Protein AF-A0A0F9B7Z7-F1 (afdb_monomer_lite)

Radius of gyration: 24.15 Å; chains: 1; bounding box: 71×32×69 Å

InterPro domains:
  IPR011050 Pectin lyase fold/virulence factor [SSF51126] (152-321)
  IPR012334 Pectin lyase fold [G3DSA:2.160.20.10] (154-324)

Second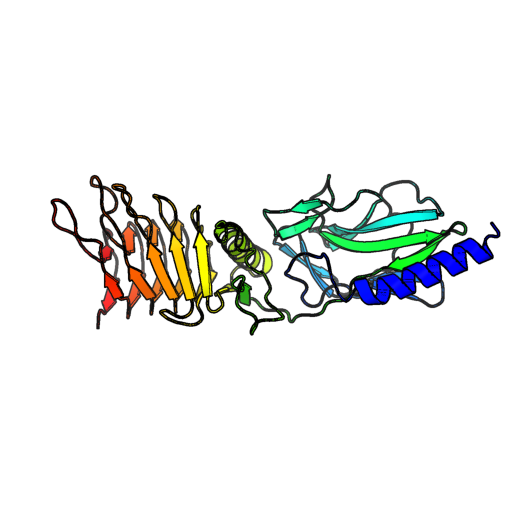ary structure (DSSP, 8-state):
--HHHHHHHHHHHHHHHHHHTTS--S-S---S---EEE-TTS-EEEPSEEEEETTEEEEESS-EE--GGGBSS---SSEEEEEEE-TTS-EEEESSPPEEETTTTEEE-SSS-PEEEEEEEE-TTS-EEEE---------SEEEEE-TT-TT-SS-SEE--SSS-THHHHHHHHHHHHHHHSSEEEEE-SEEEEESS-EE--TTEEEEESSTTTEEEEE-SSS-SEEEES-EEEEEEEEEEE-----SS-B-SEEEES-EEEEEEEEEEEEEB--SSS--SSEEEES-EEEEEES-EEEEPPPSS----SEEE-SSS-EEEE--

Sequence (324 aa):
MSDYDAISKARSDAMGLRNEADITNLPPGYIEGFKATLDTDLHVTLTAGSTSVEGRQVTTNESHQIVDADFLGTRLGAYFYYIYLSSTGEFKVDRAVPEYSNQYLYYAHPAFNWRAMGKLWVDSADNDIKYVTNDVVGVSNIVTVAAFDDDEIVDADYKSVGDNKDDVFFNAALRFVATAYLGGEVHASRGLFNTTAVIDWVDDTSFRGAGKNATIFDKNADDVTFDANSVNNIRLSDLSIQRTASGDHSALMVRLFAVTNGVIEDIIVTGSAAFGGFGDAGIQAATCTNITINRCEVTAHPAVGGERANIKVTSAGPYFITNN

Foldseek 3Di:
DDVVVVVVVVVVVVVVVVVCLVVDPWWFFAAWFWDWDQDPQQWTKTAWTWGDQPLAIAGDPGIDTDDCVQEPDDDAAQAKWWWWAASHGHIHIYNAFFDADLQQGGGARPVHSTGTQAMWHQHNVRGIDGDGRDDHHHDFLEAEEEEQPPPVCPRHSHYDPPPLDLLSVLLNNQSNSCNHVVAGEYEYEFDEHRHADENEHAARYEYEYPAENRAEYEYAYQEEHYEYALYEQYEYEGYEYEYPDPDPHAYAHEYAYNYENYEYARYEYYAGADDDDPHQENYEHENYENYEYYHYHFYYDDDDDDDGDNYYYHDPYDYHYDYD

Organism: NCBI:txid412755

Structure (mmCIF, N/CA/C/O backbone):
data_AF-A0A0F9B7Z7-F1
#
_entry.id   AF-A0A0F9B7Z7-F1
#
loop_
_atom_site.group_PDB
_atom_site.id
_atom_site.type_symbol
_atom_site.label_atom_id
_atom_site.label_alt_id
_atom_site.label_comp_id
_atom_site.label_asym_id
_atom_site.label_entity_id
_atom_site.label_seq_id
_atom_site.pdbx_PDB_ins_code
_atom_site.Cartn_x
_atom_site.Cartn_y
_atom_site.Cartn_z
_atom_site.occupancy
_atom_site.B_iso_or_equiv
_atom_site.auth_seq_id
_atom_site.auth_comp_id
_atom_site.auth_asym_id
_atom_site.auth_atom_id
_atom_site.pdbx_PDB_model_num
ATOM 1 N N . MET A 1 1 ? -42.352 3.613 26.494 1.00 48.88 1 MET A N 1
ATOM 2 C CA . MET A 1 1 ? -41.550 2.509 25.936 1.00 48.88 1 MET A CA 1
ATOM 3 C C . MET A 1 1 ? -40.730 2.005 27.102 1.00 48.88 1 MET A C 1
ATOM 5 O O . MET A 1 1 ? -40.076 2.835 27.719 1.00 48.88 1 MET A O 1
ATOM 9 N N . SER A 1 2 ? -40.930 0.763 27.537 1.00 43.88 2 SER A N 1
ATOM 10 C CA . SER A 1 2 ? -40.241 0.257 28.730 1.00 43.88 2 SER A CA 1
ATOM 11 C C . SER A 1 2 ? -38.750 0.076 28.416 1.00 43.88 2 SER A C 1
ATOM 13 O O . SER A 1 2 ? -38.418 -0.167 27.256 1.00 43.88 2 SER A O 1
ATOM 15 N N . ASP A 1 3 ? -37.846 0.173 29.398 1.00 35.19 3 ASP A N 1
ATOM 16 C CA . ASP A 1 3 ? -36.409 -0.091 29.164 1.00 35.19 3 ASP A CA 1
ATOM 17 C C . ASP A 1 3 ? -36.186 -1.477 28.538 1.00 35.19 3 ASP A C 1
ATOM 19 O O . ASP A 1 3 ? -35.287 -1.673 27.727 1.00 35.19 3 ASP A O 1
ATOM 23 N N . TYR A 1 4 ? -37.089 -2.419 28.816 1.00 36.22 4 TYR A N 1
ATOM 24 C CA . TYR A 1 4 ? -37.111 -3.746 28.213 1.00 36.22 4 TYR A CA 1
ATOM 25 C C . TYR A 1 4 ? -37.375 -3.723 26.696 1.00 36.22 4 TYR A C 1
ATOM 27 O O . TYR A 1 4 ? -36.752 -4.479 25.953 1.00 36.22 4 TYR A O 1
ATOM 35 N N . ASP A 1 5 ? -38.244 -2.830 26.215 1.00 38.81 5 ASP A N 1
ATOM 36 C CA . ASP A 1 5 ? -38.524 -2.652 24.783 1.00 38.81 5 ASP A CA 1
ATOM 37 C C . ASP A 1 5 ? -37.342 -1.993 24.060 1.00 38.81 5 ASP A C 1
ATOM 39 O O . ASP A 1 5 ? -37.050 -2.338 22.917 1.00 38.81 5 ASP A O 1
ATOM 43 N N . ALA A 1 6 ? -36.632 -1.077 24.730 1.00 43.12 6 ALA A N 1
ATOM 44 C CA . ALA A 1 6 ? -35.421 -0.455 24.197 1.00 43.12 6 ALA A CA 1
ATOM 45 C C . ALA A 1 6 ? -34.249 -1.449 24.136 1.00 43.12 6 ALA A C 1
ATOM 47 O O . ALA A 1 6 ? -33.574 -1.525 23.113 1.00 43.12 6 ALA A O 1
ATOM 48 N N . ILE A 1 7 ? -34.057 -2.264 25.180 1.00 42.25 7 ILE A N 1
ATOM 49 C CA . ILE A 1 7 ? -33.035 -3.322 25.237 1.00 42.25 7 ILE A CA 1
ATOM 50 C C . ILE A 1 7 ? -33.334 -4.426 24.218 1.00 42.25 7 ILE A C 1
ATOM 52 O O . ILE A 1 7 ? -32.437 -4.873 23.508 1.00 42.25 7 ILE A O 1
ATOM 56 N N . SER A 1 8 ? -34.592 -4.858 24.105 1.00 41.84 8 SER A N 1
ATOM 57 C CA . SER A 1 8 ? -35.010 -5.885 23.143 1.00 41.84 8 SER A CA 1
ATOM 58 C C . SER A 1 8 ? -34.860 -5.399 21.700 1.00 41.84 8 SER A C 1
ATOM 60 O O . SER A 1 8 ? -34.349 -6.130 20.850 1.00 41.84 8 SER A O 1
ATOM 62 N N . LYS A 1 9 ? -35.206 -4.132 21.434 1.00 45.78 9 LYS A N 1
ATOM 63 C CA . LYS A 1 9 ? -34.980 -3.494 20.136 1.00 45.78 9 LYS A CA 1
ATOM 64 C C . LYS A 1 9 ? -33.491 -3.345 19.829 1.00 45.78 9 LYS A C 1
ATOM 66 O O . LYS A 1 9 ? -33.074 -3.787 18.772 1.00 45.78 9 LYS A O 1
ATOM 71 N N . ALA A 1 10 ? -32.676 -2.855 20.764 1.00 42.97 10 ALA A N 1
ATOM 72 C CA . ALA A 1 10 ? -31.225 -2.771 20.591 1.00 42.97 10 ALA A CA 1
ATOM 73 C C . ALA A 1 10 ? -30.585 -4.149 20.358 1.00 42.97 10 ALA A C 1
ATOM 75 O O . ALA A 1 10 ? -29.676 -4.276 19.549 1.00 42.97 10 ALA A O 1
ATOM 76 N N . ARG A 1 11 ? -31.089 -5.204 21.011 1.00 40.38 11 ARG A N 1
ATOM 77 C CA . ARG A 1 11 ? -30.634 -6.588 20.815 1.00 40.38 11 ARG A CA 1
ATOM 78 C C . ARG A 1 11 ? -31.051 -7.154 19.455 1.00 40.38 11 ARG A C 1
ATOM 80 O O . ARG A 1 11 ? -30.264 -7.858 18.833 1.00 40.38 11 ARG A O 1
ATOM 87 N N . SER A 1 12 ? -32.261 -6.842 18.993 1.00 40.91 12 SER A N 1
ATOM 88 C CA . SER A 1 12 ? -32.755 -7.202 17.658 1.00 40.91 12 SER A CA 1
ATOM 89 C C . SER A 1 12 ? -32.005 -6.447 16.559 1.00 40.91 12 SER A C 1
ATOM 91 O O . SER A 1 12 ? -31.585 -7.061 15.584 1.00 40.91 12 SER A O 1
ATOM 93 N N . ASP A 1 13 ? -31.778 -5.147 16.744 1.00 41.56 13 ASP A N 1
ATOM 94 C CA . ASP A 1 13 ? -30.988 -4.298 15.852 1.00 41.56 13 ASP A CA 1
ATOM 95 C C . ASP A 1 13 ? -29.523 -4.776 15.836 1.00 41.56 13 ASP A C 1
ATOM 97 O O . ASP A 1 13 ? -28.927 -4.872 14.771 1.00 41.56 13 ASP A O 1
ATOM 101 N N . ALA A 1 14 ? -28.968 -5.209 16.978 1.00 34.59 14 ALA A N 1
ATOM 102 C CA . ALA A 1 14 ? -27.638 -5.821 17.074 1.00 34.59 14 ALA A CA 1
ATOM 103 C C . ALA A 1 14 ? -27.547 -7.204 16.407 1.00 34.59 14 ALA A C 1
ATOM 105 O O . ALA A 1 14 ? -26.496 -7.551 15.877 1.00 34.59 14 ALA A O 1
ATOM 106 N N . MET A 1 15 ? -28.620 -8.005 16.420 1.00 32.41 15 MET A N 1
ATOM 107 C CA . MET A 1 15 ? -28.685 -9.283 15.698 1.00 32.41 15 MET A CA 1
ATOM 108 C C . MET A 1 15 ? -28.880 -9.090 14.188 1.00 32.41 15 MET A C 1
ATOM 110 O O . MET A 1 15 ? -28.321 -9.862 13.417 1.00 32.41 15 MET A O 1
ATOM 114 N N . GLY A 1 16 ? -29.617 -8.057 13.769 1.00 29.02 16 GLY A N 1
ATOM 115 C CA . GLY A 1 16 ? -29.732 -7.642 12.367 1.00 29.02 16 GLY A CA 1
ATOM 116 C C . GLY A 1 16 ? -28.417 -7.081 11.822 1.00 29.02 16 GLY A C 1
ATOM 117 O O . GLY A 1 16 ? -27.957 -7.516 10.773 1.00 29.02 16 GLY A O 1
ATOM 118 N N . LEU A 1 17 ? -27.743 -6.229 12.602 1.00 31.11 17 LEU A N 1
ATOM 119 C CA . LEU A 1 17 ? -26.394 -5.729 12.320 1.00 31.11 17 LEU A CA 1
ATOM 120 C C . LEU A 1 17 ? -25.331 -6.826 12.377 1.00 31.11 17 LEU A C 1
ATOM 122 O O . LEU A 1 17 ? -24.291 -6.674 11.764 1.00 31.11 17 LEU A O 1
ATOM 126 N N . ARG A 1 18 ? -25.566 -7.944 13.074 1.00 26.66 18 ARG A N 1
ATOM 127 C CA . ARG A 1 18 ? -24.658 -9.103 13.066 1.00 26.66 18 ARG A CA 1
ATOM 128 C C . ARG A 1 18 ? -24.536 -9.733 11.678 1.00 26.66 18 ARG A C 1
ATOM 130 O O . ARG A 1 18 ? -23.483 -10.269 11.380 1.00 26.66 18 ARG A O 1
ATOM 137 N N . ASN A 1 19 ? -25.583 -9.625 10.858 1.00 26.45 19 ASN A N 1
ATOM 138 C CA . ASN A 1 19 ? -25.571 -10.051 9.458 1.00 26.45 19 ASN A CA 1
ATOM 139 C C . ASN A 1 19 ? -25.067 -8.945 8.508 1.00 26.45 19 ASN A C 1
ATOM 141 O O . ASN A 1 19 ? -24.668 -9.250 7.393 1.00 26.45 19 ASN A O 1
ATOM 145 N N . GLU A 1 20 ? -25.076 -7.673 8.928 1.00 27.45 20 GLU A N 1
ATOM 146 C CA . GLU A 1 20 ? -24.449 -6.564 8.184 1.00 27.45 20 GLU A CA 1
ATOM 147 C C . GLU A 1 20 ? -22.981 -6.341 8.584 1.00 27.45 20 GLU A C 1
ATOM 149 O O . GLU A 1 20 ? -22.230 -5.727 7.844 1.00 27.45 20 GLU A O 1
ATOM 154 N N . ALA A 1 21 ? -22.534 -6.853 9.731 1.00 27.20 21 ALA A N 1
ATOM 155 C CA . ALA A 1 21 ? -21.136 -6.843 10.158 1.00 27.20 21 ALA A CA 1
ATOM 156 C C . ALA A 1 21 ? -20.291 -7.879 9.402 1.00 27.20 21 ALA A C 1
ATOM 158 O O . A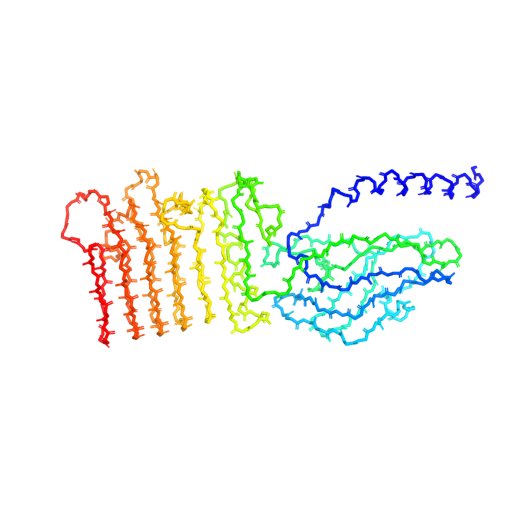LA A 1 21 ? -19.074 -7.756 9.415 1.00 27.20 21 ALA A O 1
ATOM 159 N N . ASP A 1 22 ? -20.932 -8.817 8.695 1.00 32.25 22 ASP A N 1
ATOM 160 C CA . ASP A 1 22 ? -20.320 -9.615 7.620 1.00 32.25 22 ASP A CA 1
ATOM 161 C C . ASP A 1 22 ? -20.152 -8.789 6.316 1.00 32.25 22 ASP A C 1
ATOM 163 O O . ASP A 1 22 ? -19.701 -9.296 5.294 1.00 32.25 22 ASP A O 1
ATOM 167 N N . ILE A 1 23 ? -20.524 -7.501 6.342 1.00 31.05 23 ILE A N 1
ATOM 168 C CA . ILE A 1 23 ? -20.392 -6.507 5.269 1.00 31.05 23 ILE A CA 1
ATOM 169 C C . ILE A 1 23 ? -19.601 -5.321 5.856 1.00 31.05 23 ILE A C 1
ATOM 171 O O . ILE A 1 23 ? -20.125 -4.241 6.137 1.00 31.05 23 ILE A O 1
ATOM 175 N N . THR A 1 24 ? -18.325 -5.546 6.166 1.00 34.41 24 THR A N 1
ATOM 176 C CA . THR A 1 24 ? -17.461 -4.585 6.862 1.00 34.41 24 THR A CA 1
ATOM 177 C C . THR A 1 24 ? -17.177 -3.343 6.001 1.00 34.41 24 THR A C 1
ATOM 179 O O . THR A 1 24 ? -16.324 -3.336 5.124 1.00 34.41 24 THR A O 1
ATOM 182 N N . ASN A 1 25 ? -17.848 -2.223 6.303 1.00 29.80 25 ASN A N 1
ATOM 183 C CA . ASN A 1 25 ? -17.460 -0.866 5.876 1.00 29.80 25 ASN A CA 1
ATOM 184 C C . ASN A 1 25 ? -16.176 -0.396 6.598 1.00 29.80 25 ASN A C 1
ATOM 186 O O . ASN A 1 25 ? -16.150 0.673 7.209 1.00 29.80 25 ASN A O 1
ATOM 190 N N . LEU A 1 26 ? -15.119 -1.209 6.592 1.00 33.41 26 LEU A N 1
ATOM 191 C CA . LEU A 1 26 ? -13.820 -0.858 7.153 1.00 33.41 26 LEU A CA 1
ATOM 192 C C . LEU A 1 26 ? -12.732 -0.916 6.084 1.00 33.41 26 LEU A C 1
ATOM 194 O O . LEU A 1 26 ? -12.839 -1.711 5.155 1.00 33.41 26 LEU A O 1
ATOM 198 N N . PRO A 1 27 ? -11.691 -0.073 6.174 1.00 31.33 27 PRO A N 1
ATOM 199 C CA . PRO A 1 27 ? -10.708 0.020 5.131 1.00 31.33 27 PRO A CA 1
ATOM 200 C C . PRO A 1 27 ? -9.818 -1.220 5.120 1.00 31.33 27 PRO A C 1
ATOM 202 O O . PRO A 1 27 ? -9.528 -1.760 6.193 1.00 31.33 27 PRO A O 1
ATOM 205 N N . PRO A 1 28 ? -9.338 -1.618 3.936 1.00 31.55 28 PRO A N 1
ATOM 206 C CA . PRO A 1 28 ? -8.401 -2.725 3.766 1.00 31.55 28 PRO A CA 1
ATOM 207 C C . PRO A 1 28 ? -7.118 -2.579 4.628 1.00 31.55 28 PRO A C 1
ATOM 209 O O . PRO A 1 28 ? -6.664 -1.461 4.882 1.00 31.55 28 PRO A O 1
ATOM 212 N N . GLY A 1 29 ? -6.559 -3.697 5.123 1.00 33.47 29 GLY A N 1
ATOM 213 C CA . GLY A 1 29 ? -5.375 -3.732 6.012 1.00 33.47 29 GLY A CA 1
ATOM 214 C C . GLY A 1 29 ? -5.629 -4.247 7.444 1.00 33.47 29 GLY A C 1
ATOM 215 O O . GLY A 1 29 ? -4.983 -3.802 8.405 1.00 33.47 29 GLY A O 1
ATOM 216 N N . TYR A 1 30 ? -6.601 -5.150 7.610 1.00 35.38 30 TYR A N 1
ATOM 217 C CA . TYR A 1 30 ? -6.957 -5.824 8.866 1.00 35.38 30 TYR A CA 1
ATOM 218 C C . TYR A 1 30 ? -6.232 -7.162 8.986 1.00 35.38 30 TYR A C 1
ATOM 220 O O . TYR A 1 30 ? -6.605 -8.117 8.323 1.00 35.38 30 TYR A O 1
ATOM 228 N N . ILE A 1 31 ? -5.190 -7.239 9.817 1.00 45.69 31 ILE A N 1
ATOM 229 C CA . ILE A 1 31 ? -4.225 -8.339 9.732 1.00 45.69 31 ILE A CA 1
ATOM 230 C C . ILE A 1 31 ? -3.805 -8.865 11.128 1.00 45.69 31 ILE A C 1
ATOM 232 O O . ILE A 1 31 ? -2.663 -8.720 11.522 1.00 45.69 31 ILE A O 1
ATOM 236 N N . GLU A 1 32 ? -4.702 -9.425 11.946 1.00 36.81 32 GLU A N 1
ATOM 237 C CA . GLU A 1 32 ? -4.369 -9.820 13.341 1.00 36.81 32 GLU A CA 1
ATOM 238 C C . GLU A 1 32 ? -3.942 -8.643 14.224 1.00 36.81 32 GLU A C 1
ATOM 240 O O . GLU A 1 32 ? -2.825 -8.523 14.729 1.00 36.81 32 GLU A O 1
ATOM 245 N N . GLY A 1 33 ? -4.909 -7.771 14.463 1.00 53.84 33 GLY A N 1
ATOM 246 C CA . GLY A 1 33 ? -4.806 -6.803 15.532 1.00 53.84 33 GLY A CA 1
ATOM 247 C C . GLY A 1 33 ? -5.470 -7.270 16.819 1.00 53.84 33 GLY A C 1
ATOM 248 O O . GLY A 1 33 ? -5.929 -8.398 17.010 1.00 53.84 33 GLY A O 1
ATOM 249 N N . PHE A 1 34 ? -5.580 -6.280 17.679 1.00 56.94 34 PHE A N 1
ATOM 250 C CA . PHE A 1 34 ? -6.459 -6.204 18.825 1.00 56.94 34 PHE A CA 1
ATOM 251 C C . PHE A 1 34 ? -7.844 -6.777 18.530 1.00 56.94 34 PHE A C 1
ATOM 253 O O . PHE A 1 34 ? -8.619 -6.211 17.760 1.00 56.94 34 PHE A O 1
ATOM 260 N N . LYS A 1 35 ? -8.193 -7.873 19.200 1.00 65.06 35 LYS A N 1
ATOM 261 C CA . LYS A 1 35 ? -9.579 -8.317 19.304 1.00 65.06 35 LYS A CA 1
ATOM 262 C C . LYS A 1 35 ? -10.145 -7.643 20.528 1.00 65.06 35 LYS A C 1
ATOM 264 O O . LYS A 1 35 ? -9.709 -7.942 21.635 1.00 65.06 35 LYS A O 1
ATOM 269 N N . ALA A 1 36 ? -11.131 -6.768 20.373 1.00 68.75 36 ALA A N 1
ATOM 270 C CA . ALA A 1 36 ? -11.919 -6.462 21.556 1.00 68.75 36 ALA A CA 1
ATOM 271 C C . ALA A 1 36 ? -12.726 -7.707 21.928 1.00 68.75 36 ALA A C 1
ATOM 273 O O . ALA A 1 36 ? -13.183 -8.451 21.065 1.00 68.75 36 ALA A O 1
ATOM 274 N N . THR A 1 37 ? -12.926 -7.939 23.209 1.00 69.12 37 THR A N 1
ATOM 275 C CA . THR A 1 37 ? -13.769 -8.970 23.810 1.00 69.12 37 THR A CA 1
ATOM 276 C C . THR A 1 37 ? -14.576 -8.307 24.906 1.00 69.12 37 THR A C 1
ATOM 278 O O . THR A 1 37 ? -14.124 -7.322 25.475 1.00 69.12 37 THR A O 1
ATOM 281 N N . LEU A 1 38 ? -15.779 -8.811 25.152 1.00 70.56 38 LEU A N 1
ATOM 282 C CA . LEU A 1 38 ? -16.569 -8.387 26.297 1.00 70.56 38 LEU A CA 1
ATOM 283 C C . LEU A 1 38 ? -16.421 -9.486 27.342 1.00 70.56 38 LEU A C 1
ATOM 285 O O . LEU A 1 38 ? -16.676 -10.650 27.016 1.00 70.56 38 LEU A O 1
ATOM 289 N N . ASP A 1 39 ? -15.937 -9.142 28.528 1.00 69.62 39 ASP A N 1
ATOM 290 C CA . ASP A 1 39 ? -15.856 -10.106 29.621 1.00 69.62 39 ASP A CA 1
ATOM 291 C C . ASP A 1 39 ? -17.245 -10.375 30.236 1.00 69.62 39 ASP A C 1
ATOM 293 O O . ASP A 1 39 ? -18.275 -9.863 29.785 1.00 69.62 39 ASP A O 1
ATOM 297 N N . THR A 1 40 ? -17.289 -11.245 31.246 1.00 69.12 40 THR A N 1
ATOM 298 C CA . THR A 1 40 ? -18.537 -11.597 31.939 1.00 69.12 40 THR A CA 1
ATOM 299 C C . THR A 1 40 ? -19.135 -10.445 32.738 1.00 69.12 40 THR A C 1
ATOM 301 O O . THR A 1 40 ? -20.329 -10.488 33.031 1.00 69.12 40 THR A O 1
ATOM 304 N N . ASP A 1 41 ? -18.328 -9.433 33.051 1.00 72.19 41 ASP A N 1
ATOM 305 C CA . ASP A 1 41 ? -18.696 -8.261 33.841 1.00 72.19 41 ASP A CA 1
ATOM 306 C C . ASP A 1 41 ? -19.004 -7.048 32.944 1.00 72.19 41 ASP A C 1
ATOM 308 O O . ASP A 1 41 ? -19.182 -5.941 33.440 1.00 72.19 41 ASP A O 1
ATOM 312 N N . LEU A 1 42 ? -19.140 -7.269 31.628 1.00 72.06 42 LEU A N 1
ATOM 313 C CA . LEU A 1 42 ? -19.442 -6.250 30.623 1.00 72.06 42 LEU A CA 1
ATOM 314 C C . LEU A 1 42 ? -18.363 -5.163 30.507 1.00 72.06 42 LEU A C 1
ATOM 316 O O . LEU A 1 42 ? -18.682 -4.005 30.244 1.00 72.06 42 LEU A O 1
ATOM 320 N N . HIS A 1 43 ? -17.090 -5.538 30.635 1.00 78.88 43 HIS A N 1
ATOM 321 C CA . HIS A 1 43 ? -15.969 -4.672 30.281 1.00 78.88 43 HIS A CA 1
ATOM 322 C C . HIS A 1 43 ? -15.376 -5.044 28.927 1.00 78.88 43 HIS A C 1
ATOM 324 O O . HIS A 1 43 ? -15.182 -6.222 28.597 1.00 78.88 43 HIS A O 1
ATOM 330 N N . VAL A 1 44 ? -15.051 -4.026 28.131 1.00 80.12 44 VAL A N 1
ATOM 331 C CA . VAL A 1 44 ? -14.332 -4.220 26.871 1.00 80.12 44 VAL A CA 1
ATOM 332 C C . VAL A 1 44 ? -12.842 -4.398 27.144 1.00 80.12 44 VAL A C 1
ATOM 334 O O . VAL A 1 44 ? -12.183 -3.511 27.671 1.00 80.12 44 VAL A O 1
ATOM 337 N N . THR A 1 45 ? -12.290 -5.521 26.697 1.00 82.44 45 THR A N 1
ATOM 338 C CA . THR A 1 45 ? -10.850 -5.808 26.723 1.00 82.44 45 THR A CA 1
ATOM 339 C C . THR A 1 45 ? -10.332 -5.984 25.310 1.00 82.44 45 THR A C 1
ATOM 341 O O . THR A 1 45 ? -10.876 -6.793 24.569 1.00 82.44 45 THR A O 1
ATOM 344 N N . LEU A 1 46 ? -9.283 -5.264 24.931 1.00 80.12 46 LEU A N 1
ATOM 345 C CA . LEU A 1 46 ? -8.551 -5.441 23.680 1.00 80.12 46 LEU A CA 1
ATOM 346 C C . LEU A 1 46 ? -7.412 -6.426 23.907 1.00 80.12 46 LEU A C 1
ATOM 348 O O . LEU A 1 46 ? -6.572 -6.196 24.769 1.00 80.12 46 LEU A O 1
ATOM 352 N N . THR A 1 47 ? -7.367 -7.527 23.162 1.00 73.00 47 THR A N 1
ATOM 353 C CA . THR A 1 47 ? -6.276 -8.502 23.284 1.00 73.00 47 THR A CA 1
ATOM 354 C C . THR A 1 47 ? -4.935 -7.893 22.897 1.00 73.00 47 THR A C 1
ATOM 356 O O . THR A 1 47 ? -4.895 -6.990 22.068 1.00 73.00 47 THR A O 1
ATOM 359 N N . ALA A 1 48 ? -3.836 -8.452 23.408 1.00 76.50 48 ALA A N 1
ATOM 360 C CA . ALA A 1 48 ? -2.509 -8.203 22.847 1.00 76.50 48 ALA A CA 1
ATOM 361 C C . ALA A 1 48 ? -2.511 -8.413 21.322 1.00 76.50 48 ALA A C 1
ATOM 363 O O . ALA A 1 48 ? -3.254 -9.256 20.802 1.00 76.50 48 ALA A O 1
ATOM 364 N N . GLY A 1 49 ? -1.685 -7.651 20.615 1.00 70.75 49 GLY A N 1
ATOM 365 C CA . GLY A 1 49 ? -1.628 -7.700 19.164 1.00 70.75 49 GLY A CA 1
ATOM 366 C C . GLY A 1 49 ? -0.713 -6.637 18.583 1.00 70.75 49 GLY A C 1
ATOM 367 O O . GLY A 1 49 ? -0.077 -5.860 19.299 1.00 70.75 49 GLY A O 1
ATOM 368 N N . SER A 1 50 ? -0.660 -6.597 17.259 1.00 64.25 50 SER A N 1
ATOM 369 C CA . SER A 1 50 ? 0.095 -5.587 16.530 1.00 64.25 50 SER A CA 1
ATOM 370 C C . SER A 1 50 ? -0.739 -5.001 15.408 1.00 64.25 50 SER A C 1
ATOM 372 O O . SER A 1 50 ? -1.517 -5.699 14.770 1.00 64.25 50 SER A O 1
ATOM 374 N N . THR A 1 51 ? -0.588 -3.711 15.154 1.00 66.69 51 THR A N 1
ATOM 375 C CA . THR A 1 51 ? -1.197 -3.053 13.997 1.00 66.69 51 THR A CA 1
ATOM 376 C C . THR A 1 51 ? -0.353 -1.858 13.582 1.00 66.69 51 THR A C 1
ATOM 378 O O . THR A 1 51 ? 0.565 -1.462 14.295 1.00 66.69 51 THR A O 1
ATOM 381 N N . SER A 1 52 ? -0.648 -1.271 12.429 1.00 59.16 52 SER A N 1
ATOM 382 C CA . SER A 1 52 ? 0.003 -0.036 12.000 1.00 59.16 52 SER A CA 1
ATOM 383 C C . SER A 1 52 ? -0.827 1.174 12.396 1.00 59.16 52 SER A C 1
ATOM 385 O O . SER A 1 52 ? -2.028 1.201 12.132 1.00 59.16 52 SER A O 1
ATOM 387 N N . VAL A 1 53 ? -0.201 2.186 12.982 1.00 71.25 53 VAL A N 1
ATOM 388 C CA . VAL A 1 53 ? -0.809 3.495 13.234 1.00 71.25 53 VAL A CA 1
ATOM 389 C C . VAL A 1 53 ? 0.062 4.537 12.557 1.00 71.25 53 VAL A C 1
ATOM 391 O O . VAL A 1 53 ? 1.251 4.627 12.857 1.00 71.25 53 VAL A O 1
ATOM 394 N N . GLU A 1 54 ? -0.510 5.310 11.630 1.00 68.31 54 GLU A N 1
ATOM 395 C CA . GLU A 1 54 ? 0.239 6.314 10.857 1.00 68.31 54 GLU A CA 1
ATOM 396 C C . GLU A 1 54 ? 1.450 5.705 10.115 1.00 68.31 54 GLU A C 1
ATOM 398 O O . GLU A 1 54 ? 2.542 6.269 10.064 1.00 68.31 54 GLU A O 1
ATOM 403 N N . GLY A 1 55 ? 1.288 4.483 9.603 1.00 53.56 55 GLY A N 1
ATOM 404 C CA . GLY A 1 55 ? 2.364 3.738 8.954 1.00 53.56 55 GLY A CA 1
ATOM 405 C C . GLY A 1 55 ? 3.364 3.091 9.916 1.00 53.56 55 GLY A C 1
ATOM 406 O O . GLY A 1 55 ? 4.162 2.289 9.463 1.00 53.56 55 GLY A O 1
ATOM 407 N N . ARG A 1 56 ? 3.345 3.363 11.225 1.00 58.12 56 ARG A N 1
ATOM 408 C CA . ARG A 1 56 ? 4.282 2.755 12.187 1.00 58.12 56 ARG A CA 1
ATOM 409 C C . ARG A 1 56 ? 3.712 1.481 12.782 1.00 58.12 56 ARG A C 1
ATOM 411 O O . ARG A 1 56 ? 2.575 1.492 13.248 1.00 58.12 56 ARG A O 1
ATOM 418 N N . GLN A 1 57 ? 4.512 0.418 12.854 1.00 63.91 57 GLN A N 1
ATOM 419 C CA . GLN A 1 57 ? 4.111 -0.788 13.574 1.00 63.91 57 GLN A CA 1
ATOM 420 C C . GLN A 1 57 ? 4.052 -0.504 15.081 1.00 63.91 57 GLN A C 1
ATOM 422 O O . GLN A 1 57 ? 5.033 -0.094 15.700 1.00 63.91 57 GLN A O 1
ATOM 427 N N . VAL A 1 58 ? 2.880 -0.733 15.662 1.00 70.44 58 VAL A N 1
ATOM 428 C CA . VAL A 1 58 ? 2.591 -0.619 17.088 1.00 70.44 58 VAL A CA 1
ATOM 429 C C . VAL A 1 58 ? 2.213 -2.000 17.591 1.00 70.44 58 VAL A C 1
ATOM 431 O O . VAL A 1 58 ? 1.242 -2.594 17.124 1.00 70.44 58 VAL A O 1
ATOM 434 N N . THR A 1 59 ? 2.970 -2.498 18.562 1.00 72.12 59 THR A N 1
ATOM 435 C CA . THR A 1 59 ? 2.739 -3.802 19.187 1.00 72.12 59 THR A CA 1
ATOM 436 C C . THR A 1 59 ? 2.465 -3.603 20.666 1.00 72.12 59 THR A C 1
ATOM 438 O O . THR A 1 59 ? 3.255 -2.954 21.353 1.00 72.12 59 THR A O 1
ATOM 441 N N . THR A 1 60 ? 1.388 -4.199 21.174 1.00 78.50 60 THR A N 1
ATOM 442 C CA . THR A 1 60 ? 1.222 -4.397 22.615 1.00 78.50 60 THR A CA 1
ATOM 443 C C . THR A 1 60 ? 1.348 -5.882 22.924 1.00 78.50 60 THR A C 1
ATOM 445 O O . THR A 1 60 ? 0.803 -6.746 22.235 1.00 78.50 60 THR A O 1
ATOM 448 N N . ASN A 1 61 ? 2.086 -6.183 23.986 1.00 81.44 61 ASN A N 1
ATOM 449 C CA . ASN A 1 61 ? 2.333 -7.563 24.402 1.00 81.44 61 ASN A CA 1
ATOM 450 C C . ASN A 1 61 ? 1.291 -8.065 25.408 1.00 81.44 61 ASN A C 1
ATOM 452 O O . ASN A 1 61 ? 1.249 -9.252 25.718 1.00 81.44 61 ASN A O 1
ATOM 456 N N . GLU A 1 62 ? 0.454 -7.164 25.918 1.00 86.31 62 GLU A N 1
ATOM 457 C CA . GLU A 1 62 ? -0.562 -7.449 26.921 1.00 86.31 62 GLU A CA 1
ATOM 458 C C . GLU A 1 62 ? -1.924 -6.947 26.446 1.00 86.31 62 GLU A C 1
ATOM 460 O O . GLU A 1 62 ? -2.025 -6.017 25.638 1.00 86.31 62 GLU A O 1
ATOM 465 N N . SER A 1 63 ? -2.967 -7.618 26.935 1.00 86.12 63 SER A N 1
ATOM 466 C CA . SER A 1 63 ? -4.343 -7.198 26.693 1.00 86.12 63 SER A CA 1
ATOM 467 C C . SER A 1 63 ? -4.660 -5.981 27.555 1.00 86.12 63 SER A C 1
ATOM 469 O O . SER A 1 63 ? -4.222 -5.905 28.700 1.00 86.12 63 SER A O 1
ATOM 471 N N . HIS A 1 64 ? -5.444 -5.055 27.019 1.00 88.75 64 HIS A N 1
ATOM 472 C CA . HIS A 1 64 ? -5.822 -3.814 27.677 1.00 88.75 64 HIS A CA 1
ATOM 473 C C . HIS A 1 64 ? -7.326 -3.787 27.929 1.00 88.75 64 HIS A C 1
ATOM 475 O O . HIS A 1 64 ? -8.116 -3.788 26.984 1.00 88.75 64 HIS A O 1
ATOM 481 N N . GLN A 1 65 ? -7.725 -3.763 29.196 1.00 90.50 65 GLN A N 1
ATOM 482 C CA . GLN A 1 65 ? -9.109 -3.494 29.572 1.00 90.50 65 GLN A CA 1
ATOM 483 C C . GLN A 1 65 ? -9.365 -1.992 29.472 1.00 90.50 65 GLN A C 1
ATOM 485 O O . GLN A 1 65 ? -8.622 -1.203 30.050 1.00 90.50 65 GLN A O 1
ATOM 490 N N . ILE A 1 66 ? -10.426 -1.609 28.765 1.00 88.62 66 ILE A N 1
ATOM 491 C CA . ILE A 1 66 ? -10.866 -0.221 28.690 1.00 88.62 66 ILE A CA 1
ATOM 492 C C . ILE A 1 66 ? -11.348 0.216 30.069 1.00 88.62 66 ILE A C 1
ATOM 494 O O . ILE A 1 66 ? -12.250 -0.381 30.656 1.00 88.62 66 ILE A O 1
ATOM 498 N N . VAL A 1 67 ? -10.731 1.274 30.577 1.00 90.12 67 VAL A N 1
ATOM 499 C CA . VAL A 1 67 ? -11.048 1.883 31.868 1.00 90.12 67 VAL A CA 1
ATOM 500 C C . VAL A 1 67 ? -11.399 3.353 31.683 1.00 90.12 67 VAL A C 1
ATOM 502 O O . VAL A 1 67 ? -11.101 3.960 30.656 1.00 90.12 67 VAL A O 1
ATOM 505 N N . ASP A 1 68 ? -11.989 3.974 32.703 1.00 88.94 68 ASP A N 1
ATOM 506 C CA . ASP A 1 68 ? -12.417 5.378 32.632 1.00 88.94 68 ASP A CA 1
ATOM 507 C C . ASP A 1 68 ? -11.278 6.353 32.276 1.00 88.94 68 ASP A C 1
ATOM 509 O O . ASP A 1 68 ? -11.518 7.380 31.646 1.00 88.94 68 ASP A O 1
ATOM 513 N N . ALA A 1 69 ? -10.027 6.022 32.618 1.00 93.19 69 ALA A N 1
ATOM 514 C CA . ALA A 1 69 ? -8.849 6.827 32.275 1.00 93.19 69 ALA A CA 1
ATOM 515 C C . ALA A 1 69 ? -8.507 6.839 30.768 1.00 93.19 69 ALA A C 1
ATOM 517 O O . ALA A 1 69 ? -7.732 7.689 30.314 1.00 93.19 69 ALA A O 1
ATOM 518 N N . ASP A 1 70 ? -9.075 5.919 29.986 1.00 94.00 70 ASP A N 1
ATOM 519 C CA . ASP A 1 70 ? -8.888 5.872 28.536 1.00 94.00 70 ASP A CA 1
ATOM 520 C C . ASP A 1 70 ? -9.817 6.848 27.807 1.00 94.00 70 ASP A C 1
ATOM 522 O O . ASP A 1 70 ? -9.537 7.230 26.670 1.00 94.00 70 ASP A O 1
ATOM 526 N N . PHE A 1 71 ? -10.900 7.293 28.449 1.00 93.75 71 PHE A N 1
ATOM 527 C CA . PHE A 1 71 ? -11.863 8.202 27.840 1.00 93.75 71 PHE A CA 1
ATOM 528 C C . PHE A 1 71 ? -11.291 9.618 27.720 1.00 93.75 71 PHE A C 1
ATOM 530 O O . PHE A 1 71 ? -10.820 10.225 28.685 1.00 93.75 71 PHE A O 1
ATOM 537 N N . LEU A 1 72 ? -11.382 10.185 26.517 1.00 91.50 72 LEU A N 1
ATOM 538 C CA . LEU A 1 72 ? -11.102 11.590 26.255 1.00 91.50 72 LEU A CA 1
ATOM 539 C C . LEU A 1 72 ? -12.258 12.449 26.782 1.00 91.50 72 LEU A C 1
ATOM 541 O O . LEU A 1 72 ? -13.139 12.901 26.052 1.00 91.50 72 LEU A O 1
ATOM 545 N N . GLY A 1 73 ? -12.256 12.661 28.097 1.00 88.19 73 GLY A N 1
ATOM 546 C CA . GLY A 1 73 ? -13.249 13.455 28.811 1.00 88.19 73 GLY A CA 1
ATOM 547 C C . GLY A 1 73 ? -14.236 12.608 29.606 1.00 88.19 73 GLY A C 1
ATOM 548 O O . GLY A 1 73 ? -13.995 11.447 29.917 1.00 88.19 73 GLY A O 1
ATOM 549 N N . THR A 1 74 ? -15.352 13.221 29.995 1.00 88.56 74 THR A N 1
ATOM 550 C CA . THR A 1 74 ? -16.346 12.567 30.851 1.00 88.56 74 THR A CA 1
ATOM 551 C C . THR A 1 74 ? -17.063 11.445 30.100 1.00 88.56 74 THR A C 1
ATOM 553 O O . THR A 1 74 ? -17.706 11.685 29.073 1.00 88.56 74 THR A O 1
ATOM 556 N N . ARG A 1 75 ? -16.978 10.227 30.642 1.00 87.75 75 ARG A N 1
ATOM 557 C CA . ARG A 1 75 ? -17.792 9.079 30.236 1.00 87.75 75 ARG A CA 1
ATOM 558 C C . ARG A 1 75 ? -19.269 9.359 30.532 1.00 87.75 75 ARG A C 1
ATOM 560 O O . ARG A 1 75 ? -19.609 9.845 31.607 1.00 87.75 75 ARG A O 1
ATOM 567 N N . LEU A 1 76 ? -20.127 9.101 29.553 1.00 85.81 76 LEU A N 1
ATOM 568 C CA . LEU A 1 76 ? -21.567 9.317 29.601 1.00 85.81 76 LEU A CA 1
ATOM 569 C C . LEU A 1 76 ? -22.266 8.003 29.260 1.00 85.81 76 LEU A C 1
ATOM 571 O O . LEU A 1 76 ? -21.952 7.386 28.240 1.00 85.81 76 LEU A O 1
ATOM 575 N N . GLY A 1 77 ? -23.249 7.631 30.073 1.00 86.12 77 GLY A N 1
ATOM 576 C CA . GLY A 1 77 ? -24.146 6.530 29.759 1.00 86.12 77 GLY A CA 1
ATOM 577 C C . GLY A 1 77 ? -25.048 6.816 28.554 1.00 86.12 77 GLY A C 1
ATOM 578 O O . GLY A 1 77 ? -25.296 7.968 28.185 1.00 86.12 77 GLY A O 1
ATOM 579 N N . ALA A 1 78 ? -25.559 5.742 27.955 1.00 82.00 78 ALA A N 1
ATOM 580 C CA . ALA A 1 78 ? -26.383 5.736 26.744 1.00 82.00 78 ALA A CA 1
ATOM 581 C C . ALA A 1 78 ? -25.735 6.466 25.548 1.00 82.00 78 ALA A C 1
ATOM 583 O O . ALA A 1 78 ? -26.373 7.295 24.889 1.00 82.00 78 ALA A O 1
ATOM 584 N N . TYR A 1 79 ? -24.462 6.167 25.268 1.00 82.94 79 TYR A N 1
ATOM 585 C CA . TYR A 1 79 ? -23.708 6.837 24.207 1.00 82.94 79 TYR A CA 1
ATOM 586 C C . TYR A 1 79 ? -22.749 5.904 23.447 1.00 82.94 79 TYR A C 1
ATOM 588 O O . TYR A 1 79 ? -22.232 4.929 23.993 1.00 82.94 79 TYR A O 1
ATOM 596 N N . PHE A 1 80 ? -22.494 6.218 22.168 1.00 80.56 80 PHE A N 1
ATOM 597 C CA . PHE A 1 80 ? -21.514 5.513 21.333 1.00 80.56 80 PHE A CA 1
ATOM 598 C C . PHE A 1 80 ? -20.130 6.148 21.428 1.00 80.56 80 PHE A C 1
ATOM 600 O O . PHE A 1 80 ? -19.969 7.349 21.214 1.00 80.56 80 PHE A O 1
ATOM 607 N N . TYR A 1 81 ? -19.131 5.304 21.633 1.00 85.62 81 TYR A N 1
ATOM 608 C CA . TYR A 1 81 ? -17.730 5.674 21.603 1.00 85.62 81 TYR A CA 1
ATOM 609 C C . TYR A 1 81 ? -16.960 4.806 20.613 1.00 85.62 81 TYR A C 1
ATOM 611 O O . TYR A 1 81 ? -17.382 3.711 20.231 1.00 85.62 81 TYR A O 1
ATOM 619 N N . TYR A 1 82 ? -15.803 5.310 20.222 1.00 86.44 82 TYR A N 1
ATOM 620 C CA . TYR A 1 82 ? -14.853 4.680 19.331 1.00 86.44 82 TYR A CA 1
ATOM 621 C C . TYR A 1 82 ? -13.541 4.515 20.077 1.00 86.44 82 TYR A C 1
ATOM 623 O O . TYR A 1 82 ? -13.082 5.419 20.775 1.00 86.44 82 TYR A O 1
ATOM 631 N N . ILE A 1 83 ? -12.970 3.327 19.948 1.00 86.81 83 ILE A N 1
ATOM 632 C CA . ILE A 1 83 ? -11.694 2.970 20.549 1.00 86.81 83 ILE A CA 1
ATOM 633 C C . ILE A 1 83 ? -10.618 3.295 19.526 1.00 86.81 83 ILE A C 1
ATOM 635 O O . ILE A 1 83 ? -10.718 2.875 18.375 1.00 86.81 83 ILE A O 1
ATOM 639 N N . TYR A 1 84 ? -9.583 3.993 19.959 1.00 88.88 84 TYR A N 1
ATOM 640 C CA . TYR A 1 84 ? -8.444 4.399 19.163 1.00 88.88 84 TYR A CA 1
ATOM 641 C C . TYR A 1 84 ? -7.139 3.884 19.769 1.00 88.88 84 TYR A C 1
ATOM 643 O O . TYR A 1 84 ? -7.011 3.798 20.988 1.00 88.88 84 TYR A O 1
ATOM 651 N N . LEU A 1 85 ? -6.167 3.578 18.914 1.00 87.62 85 LEU A N 1
ATOM 652 C CA . LEU A 1 85 ? -4.792 3.248 19.276 1.00 87.62 85 LEU A CA 1
ATOM 653 C C . LEU A 1 85 ? -3.852 4.331 18.742 1.00 87.62 85 LEU A C 1
ATOM 655 O O . LEU A 1 85 ? -3.886 4.666 17.554 1.00 87.62 85 LEU A O 1
ATOM 659 N N . SER A 1 86 ? -3.004 4.873 19.610 1.00 90.25 86 SER A N 1
ATOM 660 C CA . SER A 1 86 ? -1.974 5.838 19.231 1.00 90.25 86 SER A CA 1
ATOM 661 C C . SER A 1 86 ? -0.732 5.159 18.641 1.00 90.25 86 SER A C 1
ATOM 663 O O . SER A 1 86 ? -0.479 3.973 18.853 1.00 90.25 86 SER A O 1
ATOM 665 N N . SER A 1 87 ? 0.117 5.937 17.962 1.00 80.44 87 SER A N 1
ATOM 666 C CA . SER A 1 87 ? 1.421 5.467 17.470 1.00 80.44 87 SER A CA 1
ATOM 667 C C . SER A 1 87 ? 2.430 5.144 18.583 1.00 80.44 87 SER A C 1
ATOM 669 O O . SER A 1 87 ? 3.495 4.599 18.301 1.00 80.44 87 SER A O 1
ATOM 671 N N . THR A 1 88 ? 2.107 5.452 19.844 1.00 88.19 88 THR A N 1
ATOM 672 C CA . THR A 1 88 ? 2.899 5.087 21.030 1.00 88.19 88 THR A CA 1
ATOM 673 C C . THR A 1 88 ? 2.369 3.847 21.751 1.00 88.19 88 THR A C 1
ATOM 675 O O . THR A 1 88 ? 2.961 3.442 22.747 1.00 88.19 88 THR A O 1
ATOM 678 N N . GL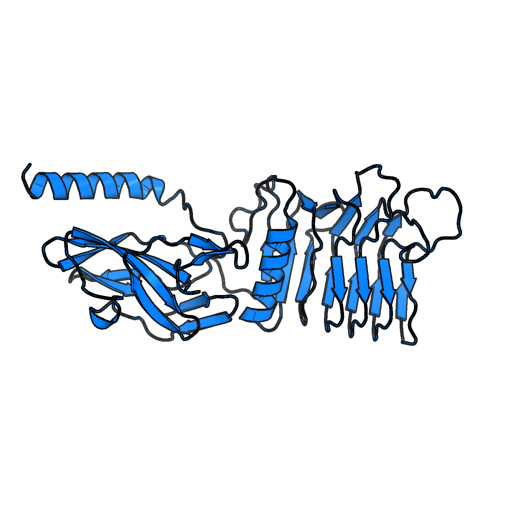Y A 1 89 ? 1.288 3.228 21.263 1.00 86.44 89 GLY A N 1
ATOM 679 C CA . GLY A 1 89 ? 0.694 2.044 21.890 1.00 86.44 89 GLY A CA 1
ATOM 680 C C . GLY A 1 89 ? -0.355 2.338 22.960 1.00 86.44 89 GLY A C 1
ATOM 681 O O . GLY A 1 89 ? -0.745 1.425 23.681 1.00 86.44 89 GLY A O 1
ATOM 682 N N . GLU A 1 90 ? -0.819 3.583 23.082 1.00 92.50 90 GLU A N 1
ATOM 683 C CA . GLU A 1 90 ? -1.843 3.956 24.061 1.00 92.50 90 GLU A CA 1
ATOM 684 C C . GLU A 1 90 ? -3.250 3.800 23.482 1.00 92.50 90 GLU A C 1
ATOM 686 O O . GLU A 1 90 ? -3.529 4.263 22.372 1.00 92.50 90 GLU A O 1
ATOM 691 N N . PHE A 1 91 ? -4.154 3.212 24.267 1.00 91.19 91 PHE A N 1
ATOM 692 C CA . PHE A 1 91 ? -5.578 3.197 23.954 1.00 91.19 91 PHE A CA 1
ATOM 693 C C . PHE A 1 91 ? -6.262 4.460 24.449 1.00 91.19 91 PHE A C 1
ATOM 695 O O . PHE A 1 91 ? -6.029 4.921 25.568 1.00 91.19 91 PHE A O 1
ATOM 702 N N . LYS A 1 92 ? -7.134 5.007 23.606 1.00 94.19 92 LYS A N 1
ATOM 703 C CA . LYS A 1 92 ? -8.023 6.112 23.954 1.00 94.19 92 LYS A CA 1
ATOM 704 C C . LYS A 1 92 ? -9.415 5.874 23.417 1.00 94.19 92 LYS A C 1
ATOM 706 O O . LYS A 1 92 ? -9.596 5.234 22.389 1.00 94.19 92 LYS A O 1
ATOM 711 N N . VAL A 1 93 ? -10.403 6.406 24.114 1.00 91.75 93 VAL A N 1
ATOM 712 C CA . VAL A 1 93 ? -11.812 6.253 23.776 1.00 91.75 93 VAL A CA 1
ATOM 713 C C . VAL A 1 93 ? -12.422 7.633 23.607 1.00 91.75 93 VAL A C 1
ATOM 715 O O . VAL A 1 93 ? -12.335 8.464 24.506 1.00 91.75 93 VAL A O 1
ATOM 718 N N . ASP A 1 94 ? -13.052 7.891 22.466 1.00 94.44 94 ASP A N 1
ATOM 719 C CA . ASP A 1 94 ? -13.723 9.167 22.212 1.00 94.44 94 ASP A CA 1
ATOM 720 C C . ASP A 1 94 ? -15.056 8.965 21.483 1.00 94.44 94 ASP A C 1
ATOM 722 O O . ASP A 1 94 ? -15.299 7.957 20.827 1.00 94.44 94 ASP A O 1
ATOM 726 N N . ARG A 1 95 ? -15.947 9.940 21.615 1.00 91.75 95 ARG A N 1
ATOM 727 C CA . ARG A 1 95 ? -17.227 10.056 20.911 1.00 91.75 95 ARG A CA 1
ATOM 728 C C . ARG A 1 95 ? -17.057 10.547 19.478 1.00 91.75 95 ARG A C 1
ATOM 730 O O . ARG A 1 95 ? -17.996 10.440 18.689 1.00 91.75 95 ARG A O 1
ATOM 737 N N . ALA A 1 96 ? -15.901 11.128 19.164 1.00 89.12 96 ALA A N 1
ATOM 738 C CA . ALA A 1 96 ? -15.562 11.562 17.823 1.00 89.12 96 ALA A CA 1
ATOM 739 C C . ALA A 1 96 ? -15.632 10.371 16.862 1.00 89.12 96 ALA A C 1
ATOM 741 O O . ALA A 1 96 ? -15.057 9.320 17.138 1.00 89.12 96 ALA A O 1
ATOM 742 N N . VAL A 1 97 ? -16.374 10.525 15.766 1.00 81.38 97 VAL A N 1
ATOM 743 C CA . VAL A 1 97 ? -16.509 9.482 14.744 1.00 81.38 97 VAL A CA 1
ATOM 744 C C . VAL A 1 97 ? -15.205 9.411 13.947 1.00 81.38 97 VAL A C 1
ATOM 746 O O . VAL A 1 97 ? -14.682 10.471 13.601 1.00 81.38 97 VAL A O 1
ATOM 749 N N . PRO A 1 98 ? -14.685 8.210 13.640 1.00 79.00 98 PRO A N 1
ATOM 750 C CA . PRO A 1 98 ? -13.486 8.089 12.835 1.00 79.00 98 PRO A CA 1
ATOM 751 C C . PRO A 1 98 ? -13.676 8.660 11.426 1.00 79.00 98 PRO A C 1
ATOM 753 O O . PRO A 1 98 ? -14.710 8.442 10.793 1.00 79.00 98 PRO A O 1
ATOM 756 N N . GLU A 1 99 ? -12.650 9.324 10.907 1.00 77.81 99 GLU A N 1
ATOM 757 C CA . GLU A 1 99 ? -12.590 9.834 9.537 1.00 77.81 99 GLU A CA 1
ATOM 758 C C . GLU A 1 99 ? -11.624 9.000 8.700 1.00 77.81 99 GLU A C 1
ATOM 760 O O . GLU A 1 99 ? -10.603 8.521 9.191 1.00 77.81 99 GLU A O 1
ATOM 765 N N . TYR A 1 100 ? -11.947 8.791 7.426 1.00 63.94 100 TYR A N 1
ATOM 766 C CA . TYR A 1 100 ? -11.084 8.012 6.549 1.00 63.94 100 TYR A CA 1
ATOM 767 C C . TYR A 1 100 ? -9.852 8.820 6.133 1.00 63.94 100 TYR A C 1
ATOM 769 O O . TYR A 1 100 ? -9.974 9.900 5.554 1.00 63.94 100 TYR A O 1
ATOM 777 N N . SER A 1 101 ? -8.661 8.285 6.399 1.00 60.91 101 SER A N 1
ATOM 778 C CA . SER A 1 101 ? -7.408 8.867 5.928 1.00 60.91 101 SER A CA 1
ATOM 779 C C . SER A 1 101 ? -7.043 8.295 4.565 1.00 60.91 101 SER A C 1
ATOM 781 O O . SER A 1 101 ? -6.636 7.145 4.479 1.00 60.91 101 SER A O 1
ATOM 783 N N . ASN A 1 102 ? -7.083 9.107 3.508 1.00 52.69 102 ASN A N 1
ATOM 784 C CA . ASN A 1 102 ? -6.589 8.688 2.187 1.00 52.69 102 ASN A CA 1
ATOM 785 C C . ASN A 1 102 ? -5.070 8.444 2.171 1.00 52.69 102 ASN A C 1
ATOM 787 O O . ASN A 1 102 ? -4.569 7.703 1.336 1.00 52.69 102 ASN A O 1
ATOM 791 N N . GLN A 1 103 ? -4.323 9.085 3.073 1.00 54.62 103 GLN A N 1
ATOM 792 C CA . GLN A 1 103 ? -2.864 8.981 3.116 1.00 54.62 103 GLN A CA 1
ATOM 793 C C . GLN A 1 103 ? -2.393 7.632 3.668 1.00 54.62 103 GLN A C 1
ATOM 795 O O . GLN A 1 103 ? -1.370 7.111 3.231 1.00 54.62 103 GLN A O 1
ATOM 800 N N . TYR A 1 104 ? -3.115 7.098 4.650 1.00 53.69 104 TYR A N 1
ATOM 801 C CA . TYR A 1 104 ? -2.745 5.863 5.340 1.00 53.69 104 TYR A CA 1
ATOM 802 C C . TYR A 1 104 ? -3.791 4.752 5.193 1.00 53.69 104 TYR A C 1
ATOM 804 O O . TYR A 1 104 ? -3.609 3.661 5.725 1.00 53.69 104 TYR A O 1
ATOM 812 N N . LEU A 1 105 ? -4.883 5.049 4.487 1.00 55.62 105 LEU A N 1
ATOM 813 C CA . LEU A 1 105 ? -6.003 4.170 4.169 1.00 55.62 105 LEU A CA 1
ATOM 814 C C . LEU A 1 105 ? -6.589 3.452 5.392 1.00 55.62 105 LEU A C 1
ATOM 816 O O . LEU A 1 105 ? -6.949 2.286 5.314 1.00 55.62 105 LEU A O 1
ATOM 820 N N . TYR A 1 106 ? -6.739 4.157 6.516 1.00 60.47 106 TYR A N 1
ATOM 821 C CA . TYR A 1 106 ? -7.444 3.666 7.705 1.00 60.47 106 TYR A CA 1
ATOM 822 C C . TYR A 1 106 ? -8.387 4.733 8.278 1.00 60.47 106 TYR A C 1
ATOM 824 O O . TYR A 1 106 ? -8.229 5.926 8.015 1.00 60.47 106 TYR A O 1
ATOM 832 N N . TYR A 1 107 ? -9.368 4.311 9.080 1.00 65.56 107 TYR A N 1
ATOM 833 C CA . TYR A 1 107 ? -10.212 5.228 9.848 1.00 65.56 107 TYR A CA 1
ATOM 834 C C . TYR A 1 107 ? -9.452 5.757 11.065 1.00 65.56 107 TYR A C 1
ATOM 836 O O . TYR A 1 107 ? -9.083 4.984 11.950 1.00 65.56 107 TYR A O 1
ATOM 844 N N . ALA A 1 108 ? -9.214 7.062 11.108 1.00 76.00 108 ALA A N 1
ATOM 845 C CA . ALA A 1 108 ? -8.449 7.742 12.142 1.00 76.00 108 ALA A CA 1
ATOM 846 C C . ALA A 1 108 ? -9.331 8.644 13.010 1.00 76.00 108 ALA A C 1
ATOM 848 O O . ALA A 1 108 ? -10.440 9.008 12.625 1.00 76.00 108 ALA A O 1
ATOM 849 N N . HIS A 1 109 ? -8.835 9.041 14.177 1.00 88.75 109 HIS A N 1
ATOM 850 C CA . HIS A 1 109 ? -9.488 10.074 14.974 1.00 88.75 109 HIS A CA 1
ATOM 851 C C . HIS A 1 109 ? -9.445 11.440 14.236 1.00 88.75 109 HIS A C 1
ATOM 853 O O . HIS A 1 109 ? -8.407 11.801 13.687 1.00 88.75 109 HIS A O 1
ATOM 859 N N . PRO A 1 110 ? -10.514 12.260 14.234 1.00 85.00 110 PRO A N 1
ATOM 860 C CA . PRO A 1 110 ? -10.563 13.491 13.425 1.00 85.00 110 PRO A CA 1
ATOM 861 C C . PRO A 1 110 ? -9.569 14.582 13.861 1.00 85.00 110 PRO A C 1
ATOM 863 O O . PRO A 1 110 ? -9.169 15.425 13.066 1.00 85.00 110 PRO A O 1
ATOM 866 N N . ALA A 1 111 ? -9.160 14.588 15.134 1.00 88.50 111 ALA A N 1
ATOM 867 C CA . ALA A 1 111 ? -8.177 15.544 15.665 1.00 88.50 111 ALA A CA 1
ATOM 868 C C . ALA A 1 111 ? -6.774 14.955 15.903 1.00 88.50 111 ALA A C 1
ATOM 870 O O . ALA A 1 111 ? -5.836 15.701 16.173 1.00 88.50 111 ALA A O 1
ATOM 871 N N . PHE A 1 112 ? -6.627 13.629 15.856 1.00 86.31 112 PHE A N 1
ATOM 872 C CA . PHE A 1 112 ? -5.394 12.939 16.241 1.00 86.31 112 PHE A CA 1
ATOM 873 C C . 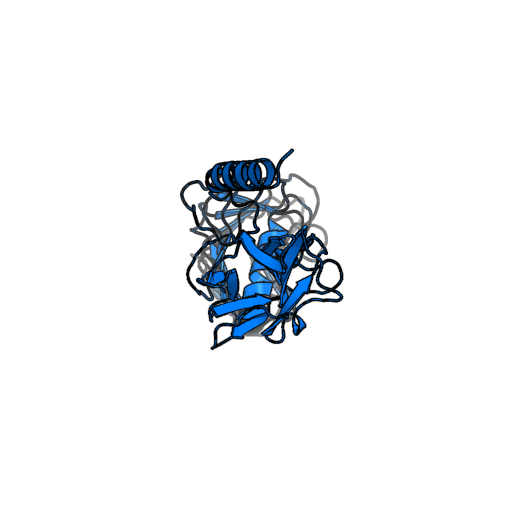PHE A 1 112 ? -5.134 11.811 15.246 1.00 86.31 112 PHE A C 1
ATOM 875 O O . PHE A 1 112 ? -6.056 11.095 14.889 1.00 86.31 112 PHE A O 1
ATOM 882 N N . ASN A 1 113 ? -3.888 11.564 14.850 1.00 79.06 113 ASN A N 1
ATOM 883 C CA . ASN A 1 113 ? -3.570 10.501 13.881 1.00 79.06 113 ASN A CA 1
ATOM 884 C C . ASN A 1 113 ? -3.671 9.072 14.468 1.00 79.06 113 ASN A C 1
ATOM 886 O O . ASN A 1 113 ? -2.963 8.162 14.045 1.00 79.06 113 ASN A O 1
ATOM 890 N N . TRP A 1 114 ? -4.534 8.847 15.459 1.00 87.56 114 TRP A N 1
ATOM 891 C CA . TRP A 1 114 ? -4.759 7.547 16.089 1.00 87.56 114 TRP A CA 1
ATOM 892 C C . TRP A 1 114 ? -5.666 6.677 15.232 1.00 87.56 114 TRP A C 1
ATOM 894 O O . TRP A 1 114 ? -6.604 7.176 14.616 1.00 87.56 114 TRP A O 1
ATOM 904 N N . ARG A 1 115 ? -5.412 5.370 15.212 1.00 80.00 115 ARG A N 1
ATOM 905 C CA . ARG A 1 115 ? -6.174 4.407 14.412 1.00 80.00 115 ARG A CA 1
ATOM 906 C C . ARG A 1 115 ? -7.405 3.932 15.163 1.00 80.00 115 ARG A C 1
ATOM 908 O O . ARG A 1 115 ? -7.293 3.556 16.323 1.00 80.00 115 ARG A O 1
ATOM 915 N N . ALA A 1 116 ? -8.559 3.913 14.505 1.00 81.88 116 ALA A N 1
ATOM 916 C CA . ALA A 1 116 ? -9.772 3.323 15.051 1.00 81.88 116 ALA A CA 1
ATOM 917 C C . ALA A 1 116 ? -9.637 1.794 15.127 1.00 81.88 116 ALA A C 1
ATOM 919 O O . ALA A 1 116 ? -9.282 1.133 14.152 1.00 81.88 116 ALA A O 1
ATOM 920 N N . MET A 1 117 ? -9.942 1.249 16.299 1.00 76.31 117 MET A N 1
ATOM 921 C CA . MET A 1 117 ? -9.821 -0.169 16.641 1.00 76.31 117 MET A CA 1
ATOM 922 C C . MET A 1 117 ? -11.179 -0.844 16.816 1.00 76.31 117 MET A C 1
ATOM 924 O O . MET A 1 117 ? -11.289 -2.063 16.726 1.00 76.31 117 MET A O 1
ATOM 928 N N . GLY A 1 118 ? -12.226 -0.066 17.087 1.00 74.75 118 GLY A N 1
ATOM 929 C CA . GLY A 1 118 ? -13.566 -0.598 17.268 1.00 74.75 118 GLY A CA 1
ATOM 930 C C . GLY A 1 118 ? -14.542 0.430 17.814 1.00 74.75 118 GLY A C 1
ATOM 931 O O . GLY A 1 118 ? -14.220 1.610 17.965 1.00 74.75 118 GLY A O 1
ATOM 932 N N . LYS A 1 119 ? -15.748 -0.044 18.124 1.00 75.38 119 LYS A N 1
ATOM 933 C CA . LYS A 1 119 ? -16.850 0.761 18.640 1.00 75.38 119 LYS A CA 1
ATOM 934 C C . LYS A 1 119 ? -17.404 0.128 19.915 1.00 75.38 119 LYS A C 1
ATOM 936 O O . LYS A 1 119 ? -17.509 -1.094 20.037 1.00 75.38 119 LYS A O 1
ATOM 941 N N . LEU A 1 120 ? -17.782 0.963 20.871 1.00 76.06 120 LEU A N 1
ATOM 942 C CA . LEU A 1 120 ? -18.440 0.541 22.103 1.00 76.06 120 LEU A CA 1
ATOM 943 C C . LEU A 1 120 ? -19.678 1.401 22.347 1.00 76.06 120 LEU A C 1
ATOM 945 O O . LEU A 1 120 ? -19.729 2.573 21.974 1.00 76.06 120 LEU A O 1
ATOM 949 N N . TRP A 1 121 ? -20.698 0.806 22.946 1.00 78.81 121 TRP A N 1
ATOM 950 C CA . TRP A 1 121 ? -21.860 1.512 23.464 1.00 78.81 121 TRP A CA 1
ATOM 951 C C . TRP A 1 121 ? -21.835 1.417 24.980 1.00 78.81 121 TRP A C 1
ATOM 953 O O . TRP A 1 121 ? -21.818 0.312 25.505 1.00 78.81 121 TRP A O 1
ATOM 963 N N . VAL A 1 122 ? -21.852 2.547 25.674 1.00 81.31 122 VAL A N 1
ATOM 964 C CA . VAL A 1 122 ? -22.022 2.564 27.130 1.00 81.31 122 VAL A CA 1
ATOM 965 C C . VAL A 1 122 ? -23.516 2.653 27.412 1.00 81.31 122 VAL A C 1
ATOM 967 O O . VAL A 1 122 ? -24.179 3.552 26.890 1.00 81.31 122 VAL A O 1
ATOM 970 N N . ASP A 1 123 ? -24.074 1.722 28.185 1.00 76.00 123 ASP A N 1
ATOM 971 C CA . ASP A 1 123 ? -25.492 1.758 28.558 1.00 76.00 123 ASP A CA 1
ATOM 972 C C . ASP A 1 123 ? -25.786 2.809 29.650 1.00 76.00 123 ASP A C 1
ATOM 974 O O . ASP A 1 123 ? -24.914 3.562 30.071 1.00 76.00 123 ASP A O 1
ATOM 978 N N . SER A 1 124 ? -27.044 2.939 30.078 1.00 78.31 124 SER A N 1
ATOM 979 C CA . SER A 1 124 ? -27.436 3.919 31.107 1.00 78.31 124 SER A CA 1
ATOM 980 C C . SER A 1 124 ? -26.965 3.570 32.524 1.00 78.31 124 SER A C 1
ATOM 982 O O . SER A 1 124 ? -27.134 4.383 33.429 1.00 78.31 124 SER A O 1
ATOM 984 N N . ALA A 1 125 ? -26.446 2.361 32.729 1.00 75.12 125 ALA A N 1
ATOM 985 C CA . ALA A 1 125 ? -25.865 1.880 33.976 1.00 75.12 125 ALA A CA 1
ATOM 986 C C . ALA A 1 125 ? -24.326 1.833 33.906 1.00 75.12 125 ALA A C 1
ATOM 988 O O . ALA A 1 125 ? -23.699 1.213 34.759 1.00 75.12 125 ALA A O 1
ATOM 989 N N . ASP A 1 126 ? -23.740 2.496 32.904 1.00 72.75 126 ASP A N 1
ATOM 990 C CA . ASP A 1 126 ? -22.310 2.556 32.614 1.00 72.75 126 ASP A CA 1
ATOM 991 C C . ASP A 1 126 ? -21.652 1.211 32.259 1.00 72.75 126 ASP A C 1
ATOM 993 O O . ASP A 1 126 ? -20.427 1.120 32.263 1.00 72.75 126 ASP A O 1
ATOM 997 N N . ASN A 1 127 ? -22.413 0.188 31.859 1.00 71.88 127 ASN A N 1
ATOM 998 C CA . ASN A 1 127 ? -21.829 -1.060 31.355 1.00 71.88 127 ASN A CA 1
ATOM 999 C C . ASN A 1 127 ? -21.394 -0.915 29.891 1.00 71.88 127 ASN A C 1
ATOM 1001 O O . ASN A 1 127 ? -22.076 -0.248 29.101 1.00 71.88 127 ASN A O 1
ATOM 1005 N N . ASP A 1 128 ? -20.312 -1.595 29.497 1.00 70.94 128 ASP A N 1
ATOM 1006 C CA . ASP A 1 128 ? -19.909 -1.632 28.095 1.00 70.94 128 ASP A CA 1
ATOM 1007 C C . ASP A 1 128 ? -20.732 -2.669 27.322 1.00 70.94 128 ASP A C 1
ATOM 1009 O O . ASP A 1 128 ? -20.880 -3.831 27.699 1.00 70.94 128 ASP A O 1
ATOM 1013 N N . ILE A 1 129 ? -21.230 -2.271 26.159 1.00 61.91 129 ILE A N 1
ATOM 1014 C CA . ILE A 1 129 ? -21.858 -3.148 25.178 1.00 61.91 129 ILE A CA 1
ATOM 1015 C C . ILE A 1 129 ? -21.022 -3.084 23.902 1.00 61.91 129 ILE A C 1
ATOM 1017 O O . ILE A 1 129 ? -20.873 -2.043 23.255 1.00 61.91 129 ILE A O 1
ATOM 1021 N N . LYS A 1 130 ? -20.435 -4.225 23.548 1.00 57.06 130 LYS A N 1
ATOM 1022 C CA . LYS A 1 130 ? -19.420 -4.332 22.500 1.00 57.06 130 LYS A CA 1
ATOM 1023 C C . LYS A 1 130 ? -20.028 -4.405 21.091 1.00 57.06 130 LYS A C 1
ATOM 1025 O O . LYS A 1 130 ? -20.837 -5.290 20.818 1.00 57.06 130 LYS A O 1
ATOM 1030 N N . TYR A 1 131 ? -19.515 -3.580 20.172 1.00 54.38 131 TYR A N 1
ATOM 1031 C CA . TYR A 1 131 ? -19.706 -3.698 18.718 1.00 54.38 131 TYR A CA 1
ATOM 1032 C C . TYR A 1 131 ? -18.340 -3.652 18.026 1.00 54.38 131 TYR A C 1
ATOM 1034 O O . TYR A 1 131 ? -17.842 -2.587 17.669 1.00 54.38 131 TYR A O 1
ATOM 1042 N N . VAL A 1 132 ? -17.685 -4.803 17.877 1.00 48.19 132 VAL A N 1
ATOM 1043 C CA . VAL A 1 132 ? -16.325 -4.855 17.313 1.00 48.19 132 VAL A CA 1
ATOM 1044 C C . VAL A 1 132 ? -16.341 -5.690 16.062 1.00 48.19 132 VAL A C 1
ATOM 1046 O O . VAL A 1 132 ? -16.822 -6.820 16.060 1.00 48.19 132 VAL A O 1
ATOM 1049 N N . THR A 1 133 ? -15.792 -5.089 15.026 1.00 45.22 133 THR A N 1
ATOM 1050 C CA . THR A 1 133 ? -15.493 -5.687 13.741 1.00 45.22 133 THR A CA 1
ATOM 1051 C C . THR A 1 133 ? -14.290 -6.601 13.913 1.00 45.22 133 THR A C 1
ATOM 1053 O O . THR A 1 133 ? -13.184 -6.150 14.216 1.00 45.22 133 THR A O 1
ATOM 1056 N N . ASN A 1 134 ? -14.538 -7.898 13.806 1.00 35.78 134 ASN A N 1
ATOM 1057 C CA . ASN A 1 134 ? -13.478 -8.876 13.662 1.00 35.78 134 ASN A CA 1
ATOM 1058 C C . ASN A 1 134 ? -13.124 -8.910 12.182 1.00 35.78 134 ASN A C 1
ATOM 1060 O O . ASN A 1 134 ? -14.036 -9.118 11.400 1.00 35.78 134 ASN A O 1
ATOM 1064 N N . ASP A 1 135 ? -11.850 -8.765 11.837 1.00 37.09 135 ASP A N 1
ATOM 1065 C CA . ASP A 1 135 ? -11.284 -9.493 10.704 1.00 37.09 135 ASP A CA 1
ATOM 1066 C C . ASP A 1 135 ? -9.792 -9.740 10.936 1.00 37.09 135 ASP A C 1
ATOM 1068 O O . ASP A 1 135 ? -9.095 -8.976 11.614 1.00 37.09 135 ASP A O 1
ATOM 1072 N N . VAL A 1 136 ? -9.357 -10.903 10.459 1.00 33.22 136 VAL A N 1
ATOM 1073 C CA . VAL A 1 136 ? -8.062 -11.544 10.689 1.00 33.22 136 VAL A CA 1
ATOM 1074 C C . VAL A 1 136 ? -7.458 -11.833 9.317 1.00 33.22 136 VAL A C 1
ATOM 1076 O O . VAL A 1 136 ? -7.959 -12.706 8.618 1.00 33.22 136 VAL A O 1
ATOM 1079 N N . VAL A 1 137 ? -6.367 -11.161 8.962 1.00 38.38 137 VAL A N 1
ATOM 1080 C CA . VAL A 1 137 ? -5.461 -11.549 7.860 1.00 38.38 137 VAL A CA 1
ATOM 1081 C C . VAL A 1 137 ? -4.027 -11.629 8.433 1.00 38.38 137 VAL A C 1
ATOM 1083 O O . VAL A 1 137 ? -3.820 -11.237 9.574 1.00 38.38 137 VAL A O 1
ATOM 1086 N N . GLY A 1 138 ? -3.042 -12.236 7.764 1.00 36.72 138 GLY A N 1
ATOM 1087 C CA . GLY A 1 138 ? -1.738 -12.605 8.362 1.00 36.72 138 GLY A CA 1
ATOM 1088 C C . GLY A 1 138 ? -0.607 -11.566 8.248 1.00 36.72 138 GLY A C 1
ATOM 1089 O O . GLY A 1 138 ? -0.416 -10.970 7.194 1.00 36.72 138 GLY A O 1
ATOM 1090 N N . VAL A 1 139 ? 0.161 -11.360 9.329 1.00 43.94 139 VAL A N 1
ATOM 1091 C CA . VAL A 1 139 ? 1.267 -10.383 9.403 1.00 43.94 139 VAL A CA 1
ATOM 1092 C C . VAL A 1 139 ? 2.306 -10.675 8.321 1.00 43.94 139 VAL A C 1
ATOM 1094 O O . VAL A 1 139 ? 2.975 -11.708 8.361 1.00 43.94 139 VAL A O 1
ATOM 1097 N N . SER A 1 140 ? 2.463 -9.762 7.367 1.00 57.38 140 SER A N 1
ATOM 1098 C CA . SER A 1 140 ? 3.437 -9.905 6.294 1.00 57.38 140 SER A CA 1
ATOM 1099 C C . SER A 1 140 ? 4.053 -8.554 5.960 1.00 57.38 140 SER A C 1
ATOM 1101 O O . SER A 1 140 ? 3.380 -7.527 5.956 1.00 57.38 140 SER A O 1
ATOM 1103 N N . ASN A 1 141 ? 5.346 -8.556 5.649 1.00 66.88 141 ASN A N 1
ATOM 1104 C CA . ASN A 1 141 ? 5.988 -7.433 4.968 1.00 66.88 141 ASN A CA 1
ATOM 1105 C C . ASN A 1 141 ? 5.586 -7.371 3.482 1.00 66.88 141 ASN A C 1
ATOM 1107 O O . ASN A 1 141 ? 6.148 -6.570 2.742 1.00 66.88 141 ASN A O 1
ATOM 1111 N N . ILE A 1 142 ? 4.658 -8.229 3.054 1.00 79.44 142 ILE A N 1
ATOM 1112 C CA . ILE A 1 142 ? 4.021 -8.231 1.746 1.00 79.44 142 ILE A CA 1
ATOM 1113 C C . ILE A 1 142 ? 2.625 -7.631 1.895 1.00 79.44 142 ILE A C 1
ATOM 1115 O O . ILE A 1 142 ? 1.842 -8.104 2.714 1.00 79.44 142 ILE A O 1
ATOM 1119 N N . VAL A 1 143 ? 2.323 -6.633 1.076 1.00 75.38 143 VAL A N 1
ATOM 1120 C CA . VAL A 1 143 ? 1.019 -5.975 0.996 1.00 75.38 143 VAL A CA 1
ATOM 1121 C C . VAL A 1 143 ? 0.439 -6.183 -0.392 1.00 75.38 143 VAL A C 1
ATOM 1123 O O . VAL A 1 143 ? 1.082 -5.845 -1.379 1.00 75.38 143 VAL A O 1
ATOM 1126 N N . THR A 1 144 ? -0.780 -6.696 -0.484 1.00 80.62 144 THR A N 1
ATOM 1127 C CA . THR A 1 144 ? -1.459 -6.995 -1.747 1.00 80.62 144 THR A CA 1
ATOM 1128 C C . THR A 1 144 ? -2.456 -5.900 -2.117 1.00 80.62 144 THR A C 1
ATOM 1130 O O . THR A 1 144 ? -3.401 -5.639 -1.382 1.00 80.62 144 THR A O 1
ATOM 1133 N N . VAL A 1 145 ? -2.296 -5.292 -3.289 1.00 80.50 145 VAL A N 1
ATOM 1134 C CA . VAL A 1 145 ? -3.271 -4.390 -3.911 1.00 80.50 145 VAL A CA 1
ATOM 1135 C C . VAL A 1 145 ? -3.987 -5.152 -5.027 1.00 80.50 145 VAL A C 1
ATOM 1137 O O . VAL A 1 145 ? -3.376 -5.493 -6.042 1.00 80.50 145 VAL A O 1
ATOM 1140 N N . ALA A 1 146 ? -5.276 -5.427 -4.849 1.00 79.69 146 ALA A N 1
ATOM 1141 C CA . ALA A 1 146 ? -6.110 -6.076 -5.850 1.00 79.69 146 ALA A CA 1
ATOM 1142 C C . ALA A 1 146 ? -6.712 -5.086 -6.848 1.00 79.69 146 ALA A C 1
ATOM 1144 O O . ALA A 1 146 ? -7.121 -3.978 -6.482 1.00 79.69 146 ALA A O 1
ATOM 1145 N N . ALA A 1 147 ? -6.805 -5.508 -8.109 1.00 80.25 147 ALA A N 1
ATOM 1146 C CA . ALA A 1 147 ? -7.588 -4.806 -9.114 1.00 80.25 147 ALA A CA 1
ATOM 1147 C C . ALA A 1 147 ? -9.084 -4.848 -8.759 1.00 80.25 147 ALA A C 1
ATOM 1149 O O . ALA A 1 147 ? -9.551 -5.723 -8.024 1.00 80.25 147 ALA A O 1
ATOM 1150 N N . PHE A 1 148 ? -9.842 -3.879 -9.272 1.00 74.62 148 PHE A N 1
ATOM 1151 C CA . PHE A 1 148 ? -11.270 -3.750 -8.976 1.00 74.62 148 PHE A CA 1
ATOM 1152 C C . PHE A 1 148 ? -12.058 -5.011 -9.368 1.00 74.62 148 PHE A C 1
ATOM 1154 O O . PHE A 1 148 ? -12.946 -5.439 -8.630 1.00 74.62 148 PHE A O 1
ATOM 1161 N N . ASP A 1 149 ? -11.698 -5.607 -10.504 1.00 73.00 149 ASP A N 1
ATOM 1162 C CA . ASP A 1 149 ? -12.336 -6.762 -11.137 1.00 73.00 149 ASP A CA 1
ATOM 1163 C C . ASP A 1 149 ? -11.670 -8.110 -10.808 1.00 73.00 149 ASP A C 1
ATOM 1165 O O . ASP A 1 149 ? -12.060 -9.142 -11.358 1.00 73.00 149 ASP A O 1
ATOM 1169 N N . ASP A 1 150 ? -10.685 -8.131 -9.905 1.00 69.56 150 ASP A N 1
ATOM 1170 C CA . ASP A 1 150 ? -10.046 -9.370 -9.466 1.00 69.56 150 ASP A CA 1
ATOM 1171 C C . ASP A 1 150 ? -10.863 -10.038 -8.350 1.00 69.56 150 ASP A C 1
ATOM 1173 O O . ASP A 1 150 ? -10.669 -9.790 -7.157 1.00 69.56 150 ASP A O 1
ATOM 1177 N N . ASP A 1 151 ? -11.816 -10.877 -8.755 1.00 66.31 151 ASP A N 1
ATOM 1178 C CA . ASP A 1 151 ? -12.678 -11.644 -7.847 1.00 66.31 151 ASP A CA 1
ATOM 1179 C C . ASP A 1 151 ? -11.975 -12.875 -7.236 1.00 66.31 151 ASP A C 1
ATOM 1181 O O . ASP A 1 151 ? -12.528 -13.521 -6.344 1.00 66.31 151 ASP A O 1
ATOM 1185 N N . GLU A 1 152 ? -10.765 -13.229 -7.696 1.00 64.44 152 GLU A N 1
ATOM 1186 C CA . GLU A 1 152 ? -10.002 -14.357 -7.140 1.00 64.44 152 GLU A CA 1
ATOM 1187 C C . GLU A 1 152 ? -9.278 -13.985 -5.839 1.00 64.44 152 GLU A C 1
ATOM 1189 O O . GLU A 1 152 ? -9.017 -14.863 -5.012 1.00 64.44 152 GLU A O 1
ATOM 1194 N N . ILE A 1 153 ? -8.969 -12.699 -5.637 1.00 57.97 153 ILE A N 1
ATOM 1195 C CA . ILE A 1 153 ? -8.350 -12.206 -4.406 1.00 57.97 153 ILE A CA 1
ATOM 1196 C C . ILE A 1 153 ? -9.421 -11.594 -3.508 1.00 57.97 153 ILE A C 1
ATOM 1198 O O . ILE A 1 153 ? -9.790 -10.427 -3.628 1.00 57.97 153 ILE A O 1
ATOM 1202 N N . VAL A 1 154 ? -9.906 -12.415 -2.580 1.00 49.91 154 VAL A N 1
ATOM 1203 C CA . VAL A 1 154 ? -10.929 -12.022 -1.602 1.00 49.91 154 VAL A CA 1
ATOM 1204 C C . VAL A 1 154 ? -10.319 -11.236 -0.431 1.00 49.91 154 VAL A C 1
ATOM 1206 O O . VAL A 1 154 ? -10.966 -10.337 0.095 1.00 49.91 154 VAL A O 1
ATOM 1209 N N . ASP A 1 155 ? -9.046 -11.495 -0.107 1.00 56.25 155 ASP A N 1
ATOM 1210 C CA . ASP A 1 155 ? -8.361 -10.971 1.086 1.00 56.25 155 ASP A CA 1
ATOM 1211 C C . ASP A 1 155 ? -7.192 -10.027 0.736 1.00 56.25 155 ASP A C 1
ATOM 1213 O O . ASP A 1 155 ? -6.093 -10.146 1.278 1.00 56.25 155 ASP A O 1
ATOM 1217 N N . ALA A 1 156 ? -7.381 -9.115 -0.221 1.00 57.69 156 ALA A N 1
ATOM 1218 C CA . ALA A 1 156 ? -6.351 -8.126 -0.544 1.00 57.69 156 ALA A CA 1
ATOM 1219 C C . ALA A 1 156 ? -6.232 -7.045 0.542 1.00 57.69 156 ALA A C 1
ATOM 1221 O O . ALA A 1 156 ? -7.237 -6.549 1.056 1.00 57.69 156 ALA A O 1
ATOM 1222 N N . ASP A 1 157 ? -5.003 -6.610 0.823 1.00 62.38 157 ASP A N 1
ATOM 1223 C CA . ASP A 1 157 ? -4.716 -5.522 1.764 1.00 62.38 157 ASP A CA 1
ATOM 1224 C C . ASP A 1 157 ? -5.188 -4.160 1.274 1.00 62.38 157 ASP A C 1
ATOM 1226 O O . ASP A 1 157 ? -5.400 -3.283 2.099 1.00 62.38 157 ASP A O 1
ATOM 1230 N N . TYR A 1 158 ? -5.351 -3.984 -0.039 1.00 64.62 158 TYR A N 1
ATOM 1231 C CA . TYR A 1 158 ? -6.001 -2.852 -0.693 1.00 64.62 158 TYR A CA 1
ATOM 1232 C C . TYR A 1 158 ? -6.777 -3.346 -1.910 1.00 64.62 158 TYR A C 1
ATOM 1234 O O . TYR A 1 158 ? -6.346 -4.282 -2.576 1.00 64.62 158 TYR A O 1
ATOM 1242 N N . LYS A 1 159 ? -7.895 -2.699 -2.249 1.00 74.12 159 LYS A N 1
ATOM 1243 C CA . LYS A 1 159 ? -8.654 -2.995 -3.471 1.00 74.12 159 LYS A CA 1
ATOM 1244 C C . LYS A 1 159 ? -8.928 -1.706 -4.236 1.00 74.12 159 LYS A C 1
ATOM 1246 O O . LYS A 1 159 ? -9.456 -0.753 -3.664 1.00 74.12 159 LYS A O 1
ATOM 1251 N N . SER A 1 160 ? -8.557 -1.690 -5.514 1.00 69.56 160 SER A N 1
ATOM 1252 C CA . SER A 1 160 ? -8.912 -0.621 -6.448 1.00 69.56 160 SER A CA 1
ATOM 1253 C C . SER A 1 160 ? -10.431 -0.440 -6.494 1.00 69.56 160 SER A C 1
ATOM 1255 O O . SER A 1 160 ? -11.187 -1.406 -6.403 1.00 69.56 160 SER A O 1
ATOM 1257 N N . VAL A 1 161 ? -10.880 0.805 -6.652 1.00 67.75 161 VAL A N 1
ATOM 1258 C CA . VAL A 1 161 ? -12.308 1.169 -6.705 1.00 67.75 161 VAL A CA 1
ATOM 1259 C C . VAL A 1 161 ? -12.783 1.530 -8.118 1.00 67.75 161 VAL A C 1
ATOM 1261 O O . VAL A 1 161 ? -13.912 1.987 -8.289 1.00 67.75 161 VAL A O 1
ATOM 1264 N N . GLY A 1 162 ? -11.938 1.324 -9.137 1.00 66.00 162 GLY A N 1
ATOM 1265 C CA . GLY A 1 162 ? -12.282 1.547 -10.545 1.00 66.00 162 GLY A CA 1
ATOM 1266 C C . GLY A 1 162 ? -12.452 3.021 -10.949 1.00 66.00 162 GLY A C 1
ATOM 1267 O O . GLY A 1 162 ? -13.084 3.305 -11.966 1.00 66.00 162 GLY A O 1
ATOM 1268 N N . ASP A 1 163 ? -11.914 3.970 -10.175 1.00 68.19 163 ASP A N 1
ATOM 1269 C CA . ASP A 1 163 ? -12.109 5.420 -10.355 1.00 68.19 163 ASP A CA 1
ATOM 1270 C C . ASP A 1 163 ? -10.929 6.147 -11.037 1.00 68.19 163 ASP A C 1
ATOM 1272 O O . ASP A 1 163 ? -10.849 7.379 -11.021 1.00 68.19 163 ASP A O 1
ATOM 1276 N N . ASN A 1 164 ? -10.038 5.392 -11.687 1.00 72.69 164 ASN A N 1
ATOM 1277 C CA . ASN A 1 164 ? -8.824 5.869 -12.359 1.00 72.69 164 ASN A CA 1
ATOM 1278 C C . ASN A 1 164 ? -7.761 6.509 -11.452 1.00 72.69 164 ASN A C 1
ATOM 1280 O O . ASN A 1 164 ? -6.921 7.266 -11.942 1.00 72.69 164 ASN A O 1
ATOM 1284 N N . LYS A 1 165 ? -7.778 6.239 -10.144 1.00 78.69 165 LYS A N 1
ATOM 1285 C CA . LYS A 1 165 ? -6.806 6.794 -9.189 1.00 78.69 165 LYS A CA 1
ATOM 1286 C C . LYS A 1 165 ? -6.110 5.717 -8.382 1.00 78.69 165 LYS A C 1
ATOM 1288 O O . LYS A 1 165 ? -5.874 5.879 -7.189 1.00 78.69 165 LYS A O 1
ATOM 1293 N N . ASP A 1 166 ? -5.743 4.620 -9.030 1.00 81.75 166 ASP A N 1
ATOM 1294 C CA . ASP A 1 166 ? -5.183 3.474 -8.320 1.00 81.75 166 ASP A CA 1
ATOM 1295 C C . ASP A 1 166 ? -3.802 3.766 -7.713 1.00 81.75 166 ASP A C 1
ATOM 1297 O O . ASP A 1 166 ? -3.389 3.109 -6.758 1.00 81.75 166 ASP A O 1
ATOM 1301 N N . ASP A 1 167 ? -3.123 4.813 -8.196 1.00 84.06 167 ASP A N 1
ATOM 1302 C CA . ASP A 1 167 ? -1.863 5.322 -7.648 1.00 84.06 167 ASP A CA 1
ATOM 1303 C C . ASP A 1 167 ? -1.923 5.616 -6.139 1.00 84.06 167 ASP A C 1
ATOM 1305 O O . ASP A 1 167 ? -0.929 5.404 -5.440 1.00 84.06 167 ASP A O 1
ATOM 1309 N N . VAL A 1 168 ? -3.081 6.020 -5.599 1.00 78.19 168 VAL A N 1
ATOM 1310 C CA . VAL A 1 168 ? -3.225 6.296 -4.160 1.00 78.19 168 VAL A CA 1
ATOM 1311 C C . VAL A 1 168 ? -3.050 5.034 -3.314 1.00 78.19 168 VAL A C 1
ATOM 1313 O O . VAL A 1 168 ? -2.421 5.096 -2.257 1.00 78.19 168 VAL A O 1
ATOM 1316 N N . PHE A 1 169 ? -3.533 3.882 -3.794 1.00 78.00 169 PHE A N 1
ATOM 1317 C CA . PHE A 1 169 ? -3.428 2.604 -3.084 1.00 78.00 169 PHE A CA 1
ATOM 1318 C C . PHE A 1 169 ? -1.988 2.102 -3.064 1.00 78.00 169 PHE A C 1
ATOM 1320 O O . PHE A 1 169 ? -1.493 1.676 -2.023 1.00 78.00 169 PHE A O 1
ATOM 1327 N N . PHE A 1 170 ? -1.279 2.232 -4.184 1.00 85.00 170 PHE A N 1
ATOM 1328 C CA . PHE A 1 170 ? 0.125 1.836 -4.274 1.00 85.00 170 PHE A CA 1
ATOM 1329 C C . PHE A 1 170 ? 1.046 2.747 -3.463 1.00 85.00 170 PHE A C 1
ATOM 1331 O O . PHE A 1 170 ? 1.924 2.256 -2.756 1.00 85.00 170 PHE A O 1
ATOM 1338 N N . ASN A 1 171 ? 0.818 4.062 -3.494 1.00 82.56 171 ASN A N 1
ATOM 1339 C CA . ASN A 1 171 ? 1.571 5.011 -2.675 1.00 82.56 171 ASN A CA 1
ATOM 1340 C C . ASN A 1 171 ? 1.350 4.776 -1.174 1.00 82.56 171 ASN A C 1
ATOM 1342 O O . ASN A 1 171 ? 2.297 4.852 -0.389 1.00 82.56 171 ASN A O 1
ATOM 1346 N N . ALA A 1 172 ? 0.119 4.460 -0.766 1.00 71.75 172 ALA A N 1
ATOM 1347 C CA . ALA A 1 172 ? -0.176 4.087 0.611 1.00 71.75 172 ALA A CA 1
ATOM 1348 C C . ALA A 1 172 ? 0.499 2.762 1.001 1.00 71.75 172 ALA A C 1
ATOM 1350 O O . ALA A 1 172 ? 1.144 2.704 2.047 1.00 71.75 172 ALA A O 1
ATOM 1351 N N . ALA A 1 173 ? 0.434 1.740 0.140 1.00 76.62 173 ALA A N 1
ATOM 1352 C CA . ALA A 1 173 ? 1.074 0.444 0.353 1.00 76.62 173 ALA A CA 1
ATOM 1353 C C . ALA A 1 173 ? 2.594 0.559 0.527 1.00 76.62 173 ALA A C 1
ATOM 1355 O O . ALA A 1 173 ? 3.146 0.045 1.499 1.00 76.62 173 ALA A O 1
ATOM 1356 N N . LEU A 1 174 ? 3.265 1.292 -0.368 1.00 81.00 174 LEU A N 1
ATOM 1357 C CA . LEU A 1 174 ? 4.710 1.524 -0.310 1.00 81.00 174 LEU A CA 1
ATOM 1358 C C . LEU A 1 174 ? 5.113 2.258 0.974 1.00 81.00 174 LEU A C 1
ATOM 1360 O O . LEU A 1 174 ? 6.040 1.841 1.669 1.00 81.00 174 LEU A O 1
ATOM 1364 N N . ARG A 1 175 ? 4.386 3.322 1.338 1.00 77.56 175 ARG A N 1
ATOM 1365 C CA . ARG A 1 175 ? 4.635 4.065 2.585 1.00 77.56 175 ARG A CA 1
ATOM 1366 C C . ARG A 1 175 ? 4.396 3.208 3.820 1.00 77.56 175 ARG A C 1
ATOM 1368 O O . ARG A 1 175 ? 5.145 3.333 4.790 1.00 77.56 175 ARG A O 1
ATOM 1375 N N . PHE A 1 176 ? 3.376 2.355 3.787 1.00 68.94 176 PHE A N 1
ATOM 1376 C CA . PHE A 1 176 ? 3.063 1.434 4.868 1.00 68.94 176 PHE A CA 1
ATOM 1377 C C . PHE A 1 176 ? 4.204 0.445 5.089 1.00 68.94 176 PHE A C 1
ATOM 1379 O O . PHE A 1 176 ? 4.734 0.406 6.195 1.00 68.94 176 PHE A O 1
ATOM 1386 N N . VAL A 1 177 ? 4.640 -0.295 4.062 1.00 71.25 177 VAL A N 1
ATOM 1387 C CA . VAL A 1 177 ? 5.706 -1.296 4.246 1.00 71.25 177 VAL A CA 1
ATOM 1388 C C . VAL A 1 177 ? 7.035 -0.648 4.639 1.00 71.25 177 VAL A C 1
ATOM 1390 O O . VAL A 1 177 ? 7.728 -1.146 5.526 1.00 71.25 177 VAL A O 1
ATOM 1393 N N . ALA A 1 178 ? 7.350 0.522 4.079 1.00 74.25 178 ALA A N 1
ATOM 1394 C CA . ALA A 1 178 ? 8.550 1.270 4.440 1.00 74.25 178 ALA A CA 1
ATOM 1395 C C . ALA A 1 178 ? 8.531 1.749 5.900 1.00 74.25 178 ALA A C 1
ATOM 1397 O O . ALA A 1 178 ? 9.536 1.661 6.600 1.00 74.25 178 ALA A O 1
ATOM 1398 N N . THR A 1 179 ? 7.391 2.240 6.390 1.00 60.94 179 THR A N 1
ATOM 1399 C CA . THR A 1 179 ? 7.303 2.810 7.745 1.00 60.94 179 THR A CA 1
ATOM 1400 C C . THR A 1 179 ? 7.092 1.731 8.811 1.00 60.94 179 THR A C 1
ATOM 1402 O O . THR A 1 179 ? 7.627 1.845 9.915 1.00 60.94 179 THR A O 1
ATOM 1405 N N . ALA A 1 180 ? 6.333 0.680 8.493 1.00 57.06 180 ALA A N 1
ATOM 1406 C CA . ALA A 1 180 ? 5.951 -0.351 9.452 1.00 57.06 180 ALA A CA 1
ATOM 1407 C C . ALA A 1 180 ? 7.056 -1.392 9.625 1.00 57.06 180 ALA A C 1
ATOM 1409 O O . ALA A 1 180 ? 7.303 -1.833 10.744 1.00 57.06 180 ALA A O 1
ATOM 1410 N N . TYR A 1 181 ? 7.732 -1.748 8.531 1.00 64.94 181 TYR A N 1
ATOM 1411 C CA . TYR A 1 181 ? 8.668 -2.870 8.490 1.00 64.94 181 TYR A CA 1
ATOM 1412 C C . TYR A 1 181 ? 10.089 -2.469 8.082 1.00 64.94 181 TYR A C 1
ATOM 1414 O O . TYR A 1 181 ? 10.951 -3.339 7.985 1.00 64.94 181 TYR A O 1
ATOM 1422 N N . LEU A 1 182 ? 10.352 -1.166 7.894 1.00 74.12 182 LEU A N 1
ATOM 1423 C CA . LEU A 1 182 ? 11.626 -0.654 7.366 1.00 74.12 182 LEU A CA 1
ATOM 1424 C C . LEU A 1 182 ? 11.956 -1.256 5.989 1.00 74.12 182 LEU A C 1
ATOM 1426 O O . LEU A 1 182 ? 13.113 -1.539 5.691 1.00 74.12 182 LEU A O 1
ATOM 1430 N N . GLY A 1 183 ? 10.914 -1.494 5.189 1.00 78.38 183 GLY A N 1
ATOM 1431 C CA . GLY A 1 183 ? 10.999 -2.141 3.886 1.00 78.38 183 GLY A CA 1
ATOM 1432 C C . GLY A 1 183 ? 10.009 -3.293 3.739 1.00 78.38 183 GLY A C 1
ATOM 1433 O O . GLY A 1 183 ? 9.427 -3.779 4.705 1.00 78.38 183 GLY A O 1
ATOM 1434 N N . GLY A 1 184 ? 9.793 -3.748 2.513 1.00 84.25 184 GLY A N 1
ATOM 1435 C CA . GLY A 1 184 ? 8.831 -4.812 2.234 1.00 84.25 184 GLY A CA 1
ATOM 1436 C C . GLY A 1 184 ? 8.470 -4.902 0.764 1.00 84.25 184 GLY A C 1
ATOM 1437 O O . GLY A 1 184 ? 9.136 -4.317 -0.086 1.00 84.25 184 GLY A O 1
ATOM 1438 N N . GLU A 1 185 ? 7.426 -5.653 0.455 1.00 90.44 185 GLU A N 1
ATOM 1439 C CA . GLU A 1 185 ? 6.992 -5.920 -0.907 1.00 90.44 185 GLU A CA 1
ATOM 1440 C C . GLU A 1 185 ? 5.531 -5.510 -1.096 1.00 90.44 185 GLU A C 1
ATOM 1442 O O . GLU A 1 185 ? 4.680 -5.791 -0.259 1.00 90.44 185 GLU A O 1
ATOM 1447 N N . VAL A 1 186 ? 5.228 -4.846 -2.205 1.00 91.06 186 VAL A N 1
ATOM 1448 C CA . VAL A 1 186 ? 3.858 -4.563 -2.632 1.00 91.06 186 VAL A CA 1
ATOM 1449 C C . VAL A 1 186 ? 3.535 -5.471 -3.812 1.00 91.06 186 VAL A C 1
ATOM 1451 O O . VAL A 1 186 ? 4.192 -5.401 -4.853 1.00 91.06 186 VAL A O 1
ATOM 1454 N N . HIS A 1 187 ? 2.546 -6.344 -3.639 1.00 93.00 187 HIS A N 1
ATOM 1455 C CA . HIS A 1 187 ? 2.018 -7.243 -4.661 1.00 93.00 187 HIS A CA 1
ATOM 1456 C C . HIS A 1 187 ? 0.825 -6.592 -5.341 1.00 93.00 187 HIS A C 1
ATOM 1458 O O . HIS A 1 187 ? -0.198 -6.356 -4.713 1.00 93.00 187 HIS A O 1
ATOM 1464 N N . ALA A 1 188 ? 0.928 -6.320 -6.632 1.00 91.94 188 ALA A N 1
ATOM 1465 C CA . ALA A 1 188 ? -0.218 -5.953 -7.446 1.00 91.94 188 ALA A CA 1
ATOM 1466 C C . ALA A 1 188 ? -0.840 -7.228 -8.023 1.00 91.94 188 ALA A C 1
ATOM 1468 O O . ALA A 1 188 ? -0.148 -8.038 -8.648 1.00 91.94 188 ALA A O 1
ATOM 1469 N N . SER A 1 189 ? -2.142 -7.411 -7.821 1.00 88.38 189 SER A N 1
ATOM 1470 C CA . SER A 1 189 ? -2.852 -8.565 -8.364 1.00 88.38 189 SER A CA 1
ATOM 1471 C C . SER A 1 189 ? -2.959 -8.524 -9.890 1.00 88.38 189 SER A C 1
ATOM 1473 O O . SER A 1 189 ? -2.454 -7.611 -10.556 1.00 88.38 189 SER A O 1
ATOM 1475 N N . ARG A 1 190 ? -3.596 -9.541 -10.478 1.00 90.75 190 ARG A N 1
ATOM 1476 C CA . ARG A 1 190 ? -3.921 -9.493 -11.904 1.00 90.75 190 ARG A CA 1
ATOM 1477 C C . ARG A 1 190 ? -5.028 -8.465 -12.141 1.00 90.75 190 ARG A C 1
ATOM 1479 O O . ARG A 1 190 ? -5.927 -8.324 -11.325 1.00 90.75 190 ARG A O 1
ATOM 1486 N N . GLY A 1 191 ? -4.979 -7.791 -13.278 1.00 90.75 191 GLY A N 1
ATOM 1487 C CA . GLY A 1 191 ? -5.985 -6.822 -13.688 1.00 90.75 191 GLY A CA 1
ATOM 1488 C C . GLY A 1 191 ? -5.383 -5.505 -14.154 1.00 90.75 191 GLY A C 1
ATOM 1489 O O . GLY A 1 191 ? -4.171 -5.375 -14.366 1.00 90.75 191 GLY A O 1
ATOM 1490 N N . LEU A 1 192 ? -6.278 -4.543 -14.355 1.00 89.94 192 LEU A N 1
ATOM 1491 C CA . LEU A 1 192 ? -5.967 -3.210 -14.850 1.00 89.94 192 LEU A CA 1
ATOM 1492 C C . LEU A 1 192 ? -5.985 -2.202 -13.698 1.00 89.94 192 LEU A C 1
ATOM 1494 O O . LEU A 1 192 ? -7.008 -2.028 -13.041 1.00 89.94 192 LEU A O 1
ATOM 1498 N N . PHE A 1 193 ? -4.873 -1.496 -13.520 1.00 89.69 193 PHE A N 1
ATOM 1499 C CA . PHE A 1 193 ? -4.724 -0.386 -12.587 1.00 89.69 193 PHE A CA 1
ATOM 1500 C C . PHE A 1 193 ? -4.562 0.912 -13.368 1.00 89.69 193 PHE A C 1
ATOM 1502 O O . PHE A 1 193 ? -3.577 1.111 -14.079 1.00 89.69 193 PHE A O 1
ATOM 1509 N N . ASN A 1 194 ? -5.527 1.807 -13.234 1.00 87.38 194 ASN A N 1
ATOM 1510 C CA . ASN A 1 194 ? -5.534 3.095 -13.903 1.00 87.38 194 ASN A CA 1
ATOM 1511 C C . ASN A 1 194 ? -4.897 4.141 -12.986 1.00 87.38 194 ASN A C 1
ATOM 1513 O O . ASN A 1 194 ? -5.420 4.439 -11.911 1.00 87.38 194 ASN A O 1
ATOM 1517 N N . THR A 1 195 ? -3.778 4.719 -13.417 1.00 85.12 195 THR A N 1
ATOM 1518 C CA . THR A 1 195 ? -3.042 5.720 -12.635 1.00 85.12 195 THR A CA 1
ATOM 1519 C C . THR A 1 195 ? -3.157 7.100 -13.267 1.00 85.12 195 THR A C 1
ATOM 1521 O O . THR A 1 195 ? -3.053 7.275 -14.488 1.00 85.12 195 THR A O 1
ATOM 1524 N N . THR A 1 196 ? -3.360 8.113 -12.426 1.00 80.62 196 THR A N 1
ATOM 1525 C CA . THR A 1 196 ? -3.369 9.521 -12.855 1.00 80.62 196 THR A CA 1
ATOM 1526 C C . THR A 1 196 ? -2.190 10.290 -12.281 1.00 80.62 196 THR A C 1
ATOM 1528 O O . THR A 1 196 ? -1.654 11.154 -12.977 1.00 80.62 196 THR A O 1
ATOM 1531 N N . ALA A 1 197 ? -1.719 9.924 -11.089 1.00 82.06 197 ALA A N 1
ATOM 1532 C CA . ALA A 1 197 ? -0.497 10.460 -10.501 1.00 82.06 197 ALA A CA 1
ATOM 1533 C C . ALA A 1 197 ? 0.689 9.484 -10.608 1.00 82.06 197 ALA A C 1
ATOM 1535 O O . ALA A 1 197 ? 0.599 8.413 -11.212 1.00 82.06 197 ALA A O 1
ATOM 1536 N N . VAL A 1 198 ? 1.821 9.913 -10.054 1.00 86.94 198 VAL A N 1
ATOM 1537 C CA . VAL A 1 198 ? 3.056 9.133 -9.943 1.00 86.94 198 VAL A CA 1
ATOM 1538 C C . VAL A 1 198 ? 2.935 8.152 -8.772 1.00 86.94 198 VAL A C 1
ATOM 1540 O O . VAL A 1 198 ? 2.396 8.498 -7.718 1.00 86.94 198 VAL A O 1
ATOM 1543 N N . ILE A 1 199 ? 3.457 6.939 -8.945 1.00 90.19 199 ILE A N 1
ATOM 1544 C CA . ILE A 1 199 ? 3.751 6.012 -7.852 1.00 90.19 199 ILE A CA 1
ATOM 1545 C C . ILE A 1 199 ? 5.179 6.312 -7.378 1.00 90.19 199 ILE A C 1
ATOM 1547 O O . ILE A 1 199 ? 6.152 6.001 -8.073 1.00 90.19 199 ILE A O 1
ATOM 1551 N N . ASP A 1 200 ? 5.280 6.959 -6.218 1.00 89.44 200 ASP A N 1
ATOM 1552 C CA . ASP A 1 200 ? 6.528 7.413 -5.609 1.00 89.44 200 ASP A CA 1
ATOM 1553 C C . ASP A 1 200 ? 7.163 6.275 -4.802 1.00 89.44 200 ASP A C 1
ATOM 1555 O O . ASP A 1 200 ? 6.624 5.804 -3.796 1.00 89.44 200 ASP A O 1
ATOM 1559 N N . TRP A 1 201 ? 8.342 5.843 -5.238 1.00 91.44 201 TRP A N 1
ATOM 1560 C CA . TRP A 1 201 ? 9.090 4.770 -4.599 1.00 91.44 201 TRP A CA 1
ATOM 1561 C C . TRP A 1 201 ? 9.698 5.204 -3.259 1.00 91.44 201 TRP A C 1
ATOM 1563 O O . TRP A 1 201 ? 10.108 6.353 -3.093 1.00 91.44 201 TRP A O 1
ATOM 1573 N N . VAL A 1 202 ? 9.821 4.261 -2.321 1.00 89.06 202 VAL A N 1
ATOM 1574 C CA . VAL A 1 202 ? 10.444 4.457 -0.999 1.00 89.06 202 VAL A CA 1
ATOM 1575 C C . VAL A 1 202 ? 11.613 3.480 -0.793 1.00 89.06 202 VAL A C 1
ATOM 1577 O O . VAL A 1 202 ? 11.627 2.401 -1.387 1.00 89.06 202 VAL A O 1
ATOM 1580 N N . ASP A 1 203 ? 12.599 3.848 0.029 1.00 90.56 203 ASP A N 1
ATOM 1581 C CA . ASP A 1 203 ? 13.735 2.988 0.397 1.00 90.56 203 ASP A CA 1
ATOM 1582 C C . ASP A 1 203 ? 13.303 1.576 0.831 1.00 90.56 203 ASP A C 1
ATOM 1584 O O . ASP A 1 203 ? 12.276 1.404 1.487 1.00 90.56 203 ASP A O 1
ATOM 1588 N N . ASP A 1 204 ? 14.117 0.576 0.482 1.00 92.00 204 ASP A N 1
ATOM 1589 C CA . ASP A 1 204 ? 13.979 -0.820 0.920 1.00 92.00 204 ASP A CA 1
ATOM 1590 C C . ASP A 1 204 ? 12.638 -1.480 0.525 1.00 92.00 204 ASP A C 1
ATOM 1592 O O . ASP A 1 204 ? 12.189 -2.449 1.147 1.00 92.00 204 ASP A O 1
ATOM 1596 N N . THR A 1 205 ? 11.988 -0.986 -0.536 1.00 93.44 205 THR A N 1
ATOM 1597 C CA . THR A 1 205 ? 10.713 -1.529 -1.028 1.00 93.44 205 THR A CA 1
ATOM 1598 C C . THR A 1 205 ? 10.816 -2.209 -2.391 1.00 93.44 205 THR A C 1
ATOM 1600 O O . THR A 1 205 ? 11.443 -1.729 -3.339 1.00 93.44 205 THR A O 1
ATOM 1603 N N . SER A 1 206 ? 10.133 -3.342 -2.508 1.00 95.25 206 SER A N 1
ATOM 1604 C CA . SER A 1 206 ? 9.950 -4.095 -3.743 1.00 95.25 206 SER A CA 1
ATOM 1605 C C . SER A 1 206 ? 8.503 -3.984 -4.217 1.00 95.25 206 SER A C 1
ATOM 1607 O O . SER A 1 206 ? 7.575 -3.909 -3.422 1.00 95.25 206 SER A O 1
ATOM 1609 N N . PHE A 1 207 ? 8.309 -3.989 -5.525 1.00 95.38 207 PHE A N 1
ATOM 1610 C CA . PHE A 1 207 ? 7.019 -3.956 -6.185 1.00 95.38 207 PHE A CA 1
ATOM 1611 C C . PHE A 1 207 ? 6.956 -5.102 -7.184 1.00 95.38 207 PHE A C 1
ATOM 1613 O O . PHE A 1 207 ? 7.842 -5.252 -8.037 1.00 95.38 207 PHE A O 1
ATOM 1620 N N . ARG A 1 208 ? 5.904 -5.908 -7.092 1.00 96.06 208 ARG A N 1
ATOM 1621 C CA . ARG A 1 208 ? 5.755 -7.119 -7.885 1.00 96.06 208 ARG A CA 1
ATOM 1622 C C . ARG A 1 208 ? 4.332 -7.262 -8.400 1.00 96.06 208 ARG A C 1
ATOM 1624 O O . ARG A 1 208 ? 3.396 -7.246 -7.615 1.00 96.06 208 ARG A O 1
ATOM 1631 N N . GLY A 1 209 ? 4.159 -7.407 -9.7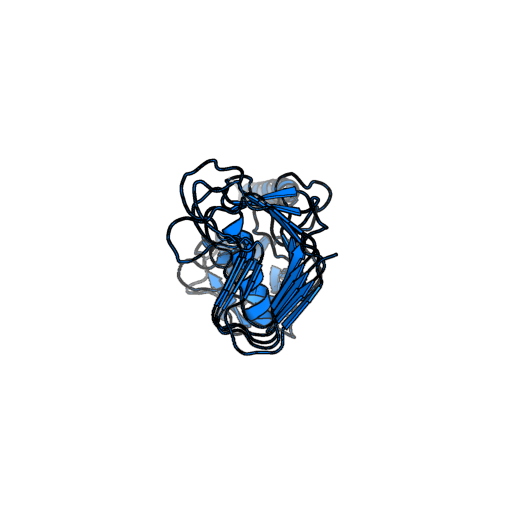08 1.00 95.56 209 GLY A N 1
ATOM 1632 C CA . GLY A 1 209 ? 2.875 -7.823 -10.270 1.00 95.56 209 GLY A CA 1
ATOM 1633 C C . GLY A 1 209 ? 2.706 -9.344 -10.293 1.00 95.56 209 GLY A C 1
ATOM 1634 O O . GLY A 1 209 ? 3.622 -10.111 -10.000 1.00 95.56 209 GLY A O 1
ATOM 1635 N N . ALA A 1 210 ? 1.528 -9.797 -10.704 1.00 92.44 210 ALA A N 1
ATOM 1636 C CA . ALA A 1 210 ? 1.212 -11.204 -10.931 1.00 92.44 210 ALA A CA 1
ATOM 1637 C C . ALA A 1 210 ? 1.824 -11.774 -12.232 1.00 92.44 210 ALA A C 1
ATOM 1639 O O . ALA A 1 210 ? 1.669 -12.962 -12.520 1.00 92.44 210 ALA A O 1
ATOM 1640 N N . GLY A 1 211 ? 2.499 -10.944 -13.034 1.00 93.44 211 GLY A N 1
ATOM 1641 C CA . GLY A 1 211 ? 3.155 -11.312 -14.286 1.00 93.44 211 GLY A CA 1
ATOM 1642 C C . GLY A 1 211 ? 2.986 -10.263 -15.390 1.00 93.44 211 GLY A C 1
ATOM 1643 O O . GLY A 1 211 ? 2.044 -9.464 -15.396 1.00 93.44 211 GLY A O 1
ATOM 1644 N N . LYS A 1 212 ? 3.876 -10.314 -16.392 1.00 90.56 212 LYS A N 1
ATOM 1645 C CA . LYS A 1 212 ? 3.731 -9.561 -17.651 1.00 90.56 212 LYS A CA 1
ATOM 1646 C C . LYS A 1 212 ? 2.353 -9.823 -18.274 1.00 90.56 212 LYS A C 1
ATOM 1648 O O . LYS A 1 212 ? 1.956 -10.977 -18.411 1.00 90.56 212 LYS A O 1
ATOM 1653 N N . ASN A 1 213 ? 1.643 -8.771 -18.673 1.00 89.12 213 ASN A N 1
ATOM 1654 C CA . ASN A 1 213 ? 0.265 -8.773 -19.186 1.00 89.12 213 ASN A CA 1
ATOM 1655 C C . ASN A 1 213 ? -0.813 -9.306 -18.222 1.00 89.12 213 ASN A C 1
ATOM 1657 O O . ASN A 1 213 ? -1.990 -9.239 -18.564 1.00 89.12 213 ASN A O 1
ATOM 1661 N N . ALA A 1 214 ? -0.447 -9.824 -17.046 1.00 92.31 214 ALA A N 1
ATOM 1662 C CA . ALA A 1 214 ? -1.402 -10.189 -16.005 1.00 92.31 214 ALA A CA 1
ATOM 1663 C C . ALA A 1 214 ? -1.716 -8.976 -15.127 1.00 92.31 214 ALA A C 1
ATOM 1665 O O . ALA A 1 214 ? -2.879 -8.707 -14.862 1.00 92.31 214 ALA A O 1
ATOM 1666 N N . THR A 1 215 ? -0.690 -8.221 -14.735 1.00 94.44 215 THR A N 1
ATOM 1667 C CA . THR A 1 215 ? -0.816 -6.945 -14.022 1.00 94.44 215 THR A CA 1
ATOM 1668 C C . THR A 1 215 ? -0.482 -5.809 -14.974 1.00 94.44 215 THR A C 1
ATOM 1670 O O . THR A 1 215 ? 0.644 -5.739 -15.474 1.00 94.44 215 THR A O 1
ATOM 1673 N N . ILE A 1 216 ? -1.437 -4.916 -15.221 1.00 92.81 216 ILE A N 1
ATOM 1674 C CA . ILE A 1 216 ? -1.287 -3.820 -16.179 1.00 92.81 216 ILE A CA 1
ATOM 1675 C C . ILE A 1 216 ? -1.523 -2.490 -15.473 1.00 92.81 216 ILE A C 1
ATOM 1677 O O . ILE A 1 216 ? -2.612 -2.229 -14.981 1.00 92.81 216 ILE A O 1
ATOM 1681 N N . PHE A 1 217 ? -0.511 -1.630 -15.481 1.00 91.94 217 PHE A N 1
ATOM 1682 C CA . PHE A 1 217 ? -0.631 -0.225 -15.116 1.00 91.94 217 PHE A CA 1
ATOM 1683 C C . PHE A 1 217 ? -0.903 0.579 -16.376 1.00 91.94 217 PHE A C 1
ATOM 1685 O O . PHE A 1 217 ? -0.039 0.653 -17.250 1.00 91.94 217 PHE A O 1
ATOM 1692 N N . ASP A 1 218 ? -2.086 1.171 -16.473 1.00 88.69 218 ASP A N 1
ATOM 1693 C CA . ASP A 1 218 ? -2.431 2.079 -17.558 1.00 88.69 218 ASP A CA 1
ATOM 1694 C C . ASP A 1 218 ? -2.352 3.526 -17.088 1.00 88.69 218 ASP A C 1
ATOM 1696 O O . ASP A 1 218 ? -3.073 3.968 -16.186 1.00 88.69 218 ASP A O 1
ATOM 1700 N N . LYS A 1 219 ? -1.421 4.260 -17.689 1.00 77.81 219 LYS A N 1
ATOM 1701 C CA . LYS A 1 219 ? -1.167 5.653 -17.357 1.00 77.81 219 LYS A CA 1
ATOM 1702 C C . LYS A 1 219 ? -2.073 6.555 -18.186 1.00 77.81 219 LYS A C 1
ATOM 1704 O O . LYS A 1 219 ? -1.851 6.760 -19.381 1.00 77.81 219 LYS A O 1
ATOM 1709 N N . ASN A 1 220 ? -3.025 7.198 -17.515 1.00 69.38 220 ASN A N 1
ATOM 1710 C CA . ASN A 1 220 ? -3.989 8.119 -18.127 1.00 69.38 220 ASN A CA 1
ATOM 1711 C C . ASN A 1 220 ? -3.583 9.609 -18.041 1.00 69.38 220 ASN A C 1
ATOM 1713 O O . ASN A 1 220 ? -4.428 10.489 -18.192 1.00 69.38 220 ASN A O 1
ATOM 1717 N N . ALA A 1 221 ? -2.302 9.924 -17.802 1.00 65.44 221 ALA A N 1
ATOM 1718 C CA . ALA A 1 221 ? -1.808 11.309 -17.706 1.00 65.44 221 ALA A CA 1
ATOM 1719 C C . ALA A 1 221 ? -0.330 11.467 -18.125 1.00 65.44 221 ALA A C 1
ATOM 1721 O O . ALA A 1 221 ? 0.418 10.492 -18.124 1.00 65.44 221 ALA A O 1
ATOM 1722 N N . ASP A 1 222 ? 0.096 12.698 -18.418 1.00 60.00 222 ASP A N 1
ATOM 1723 C CA . ASP A 1 222 ? 1.345 13.053 -19.125 1.00 60.00 222 ASP A CA 1
ATOM 1724 C C . ASP A 1 222 ? 2.644 13.041 -18.286 1.00 60.00 222 ASP A C 1
ATOM 1726 O O . ASP A 1 222 ? 3.505 13.898 -18.459 1.00 60.00 222 ASP A O 1
ATOM 1730 N N . ASP A 1 223 ? 2.822 12.067 -17.393 1.00 64.94 223 ASP A N 1
ATOM 1731 C CA . ASP A 1 223 ? 3.949 12.039 -16.444 1.00 64.94 223 ASP A CA 1
ATOM 1732 C C . ASP A 1 223 ? 4.486 10.621 -16.178 1.00 64.94 223 ASP A C 1
ATOM 1734 O O . ASP A 1 223 ? 3.992 9.635 -16.729 1.00 64.94 223 ASP A O 1
ATOM 1738 N N . VAL A 1 224 ? 5.502 10.536 -15.309 1.00 61.28 224 VAL A N 1
ATOM 1739 C CA . VAL A 1 224 ? 6.103 9.293 -14.798 1.00 61.28 224 VAL A CA 1
ATOM 1740 C C . VAL A 1 224 ? 5.051 8.374 -14.167 1.00 61.28 224 VAL A C 1
ATOM 1742 O O . VAL A 1 224 ? 4.198 8.844 -13.421 1.00 61.28 224 VAL A O 1
ATOM 1745 N N . THR A 1 225 ? 5.095 7.067 -14.453 1.00 75.69 225 THR A N 1
ATOM 1746 C CA . THR A 1 225 ? 4.240 6.092 -13.744 1.00 75.69 225 THR A CA 1
ATOM 1747 C C . THR A 1 225 ? 4.901 5.645 -12.445 1.00 75.69 225 THR A C 1
ATOM 1749 O O . THR A 1 225 ? 4.306 5.801 -11.388 1.00 75.69 225 THR A O 1
ATOM 1752 N N . PHE A 1 226 ? 6.146 5.166 -12.508 1.00 88.19 226 PHE A N 1
ATOM 1753 C CA . PHE A 1 226 ? 6.949 4.798 -11.337 1.00 88.19 226 PHE A CA 1
ATOM 1754 C C . PHE A 1 226 ? 8.167 5.707 -11.219 1.00 88.19 226 PHE A C 1
ATOM 1756 O O . PHE A 1 226 ? 9.008 5.726 -12.125 1.00 88.19 226 PHE A O 1
ATOM 1763 N N . ASP A 1 227 ? 8.274 6.440 -10.113 1.00 91.19 227 ASP A N 1
ATOM 1764 C CA . ASP A 1 227 ? 9.387 7.349 -9.858 1.00 91.19 227 ASP A CA 1
ATOM 1765 C C . ASP A 1 227 ? 10.150 6.976 -8.593 1.00 91.19 227 ASP A C 1
ATOM 1767 O O . ASP A 1 227 ? 9.617 6.990 -7.489 1.00 91.19 227 ASP A O 1
ATOM 1771 N N . ALA A 1 228 ? 11.432 6.683 -8.760 1.00 91.25 228 ALA A N 1
ATOM 1772 C CA . ALA A 1 228 ? 12.368 6.462 -7.678 1.00 91.25 228 ALA A CA 1
ATOM 1773 C C . ALA A 1 228 ? 13.398 7.592 -7.676 1.00 91.25 228 ALA A C 1
ATOM 1775 O O . ALA A 1 228 ? 14.267 7.652 -8.550 1.00 91.25 228 ALA A O 1
ATOM 1776 N N . ASN A 1 229 ? 13.315 8.478 -6.684 1.00 92.00 229 ASN A N 1
ATOM 1777 C CA . ASN A 1 229 ? 14.190 9.637 -6.564 1.00 92.00 229 ASN A CA 1
ATOM 1778 C C . ASN A 1 229 ? 14.951 9.621 -5.235 1.00 92.00 229 ASN A C 1
ATOM 1780 O O . ASN A 1 229 ? 14.361 9.805 -4.177 1.00 92.00 229 ASN A O 1
ATOM 1784 N N . SER A 1 230 ? 16.275 9.476 -5.310 1.00 93.44 230 SER A N 1
ATOM 1785 C CA . SER A 1 230 ? 17.179 9.462 -4.154 1.00 93.44 230 SER A CA 1
ATOM 1786 C C . SER A 1 230 ? 16.853 8.354 -3.142 1.00 93.44 230 SER A C 1
ATOM 1788 O O . SER A 1 230 ? 16.912 8.588 -1.938 1.00 93.44 230 SER A O 1
ATOM 1790 N N . VAL A 1 231 ? 16.518 7.160 -3.646 1.00 94.25 231 VAL A N 1
ATOM 1791 C CA . VAL A 1 231 ? 16.157 5.973 -2.846 1.00 94.25 231 VAL A CA 1
ATOM 1792 C C . VAL A 1 231 ? 17.132 4.808 -3.044 1.00 94.25 231 VAL A C 1
ATOM 1794 O O . VAL A 1 231 ? 17.883 4.757 -4.019 1.00 94.25 231 VAL A O 1
ATOM 1797 N N . ASN A 1 232 ? 17.113 3.841 -2.133 1.00 95.06 232 ASN A N 1
ATOM 1798 C CA . ASN A 1 232 ? 18.021 2.704 -2.083 1.00 95.06 232 ASN A CA 1
ATOM 1799 C C . ASN A 1 232 ? 17.260 1.373 -2.010 1.00 95.06 232 ASN A C 1
ATOM 1801 O O . ASN A 1 232 ? 16.170 1.305 -1.451 1.00 95.06 232 ASN A O 1
ATOM 1805 N N . ASN A 1 233 ? 17.877 0.306 -2.528 1.00 94.31 233 ASN A N 1
ATOM 1806 C CA . ASN A 1 233 ? 17.411 -1.081 -2.407 1.00 94.31 233 ASN A CA 1
ATOM 1807 C C . ASN A 1 233 ? 15.968 -1.287 -2.905 1.00 94.31 233 ASN A C 1
ATOM 1809 O O . ASN A 1 233 ? 15.106 -1.772 -2.174 1.00 94.31 233 ASN A O 1
ATOM 1813 N N . ILE A 1 234 ? 15.715 -0.926 -4.163 1.00 97.06 234 ILE A N 1
ATOM 1814 C CA . ILE A 1 234 ? 14.381 -1.019 -4.771 1.00 97.06 234 ILE A CA 1
ATOM 1815 C C . ILE A 1 234 ? 14.295 -2.128 -5.820 1.00 97.06 234 ILE A C 1
ATOM 1817 O O . ILE A 1 234 ? 15.290 -2.457 -6.478 1.00 97.06 234 ILE A O 1
ATOM 1821 N N . ARG A 1 235 ? 13.089 -2.662 -6.041 1.00 97.19 235 ARG A N 1
ATOM 1822 C CA . ARG A 1 235 ? 12.842 -3.651 -7.101 1.00 97.19 235 ARG A CA 1
ATOM 1823 C C . ARG A 1 235 ? 11.487 -3.494 -7.779 1.00 97.19 235 ARG A C 1
ATOM 1825 O O . ARG A 1 235 ? 10.485 -3.571 -7.094 1.00 97.19 235 ARG A O 1
ATOM 1832 N N . LEU A 1 236 ? 11.446 -3.405 -9.108 1.00 97.06 236 LEU A N 1
ATOM 1833 C CA . LEU A 1 236 ? 10.228 -3.485 -9.928 1.00 97.06 236 LEU A CA 1
ATOM 1834 C C . LEU A 1 236 ? 10.212 -4.812 -10.689 1.00 97.06 236 LEU A C 1
ATOM 1836 O O . LEU A 1 236 ? 11.169 -5.085 -11.418 1.00 97.06 236 LEU A O 1
ATOM 1840 N N . SER A 1 237 ? 9.152 -5.615 -10.562 1.00 97.19 237 SER A N 1
ATOM 1841 C CA . SER A 1 237 ? 9.074 -6.881 -11.299 1.00 97.19 237 SER A CA 1
ATOM 1842 C C . SER A 1 237 ? 7.681 -7.368 -11.688 1.00 97.19 237 SER A C 1
ATOM 1844 O O . SER A 1 237 ? 6.682 -6.955 -11.104 1.00 97.19 237 SER A O 1
ATOM 1846 N N . ASP A 1 238 ? 7.643 -8.269 -12.675 1.00 96.75 238 ASP A N 1
ATOM 1847 C CA . ASP A 1 238 ? 6.482 -9.092 -13.039 1.00 96.75 238 ASP A CA 1
ATOM 1848 C C . ASP A 1 238 ? 5.217 -8.292 -13.418 1.00 96.75 238 ASP A C 1
ATOM 1850 O O . ASP A 1 238 ? 4.115 -8.616 -12.982 1.00 96.75 238 ASP A O 1
ATOM 1854 N N . LEU A 1 239 ? 5.331 -7.239 -14.236 1.00 96.62 239 LEU A N 1
ATOM 1855 C CA . LEU A 1 239 ? 4.168 -6.423 -14.626 1.00 96.62 239 LEU A CA 1
ATOM 1856 C C . LEU A 1 239 ? 4.282 -5.776 -16.004 1.00 96.62 239 LEU A C 1
ATOM 1858 O O . LEU A 1 239 ? 5.287 -5.878 -16.707 1.00 96.62 239 LEU A O 1
ATOM 1862 N N . SER A 1 240 ? 3.219 -5.105 -16.425 1.00 94.88 240 SER A N 1
ATOM 1863 C CA . SER A 1 240 ? 3.186 -4.304 -17.642 1.00 94.88 240 SER A CA 1
ATOM 1864 C C . SER A 1 240 ? 2.778 -2.875 -17.337 1.00 94.88 240 SER A C 1
ATOM 1866 O O . SER A 1 240 ? 1.898 -2.632 -16.520 1.00 94.88 240 SER A O 1
ATOM 1868 N N . ILE A 1 241 ? 3.433 -1.931 -18.001 1.00 92.06 241 ILE A N 1
ATOM 1869 C CA . ILE A 1 241 ? 3.110 -0.512 -17.965 1.00 92.06 241 ILE A CA 1
ATOM 1870 C C . ILE A 1 241 ? 2.759 -0.115 -19.389 1.00 92.06 241 ILE A C 1
ATOM 1872 O O . ILE A 1 241 ? 3.535 -0.340 -20.322 1.00 92.06 241 ILE A O 1
ATOM 1876 N N . GLN A 1 242 ? 1.583 0.460 -19.560 1.00 88.38 242 GLN A N 1
ATOM 1877 C CA . GLN A 1 242 ? 1.110 0.943 -20.840 1.00 88.38 242 GLN A CA 1
ATOM 1878 C C . GLN A 1 242 ? 0.598 2.369 -20.711 1.00 88.38 242 GLN A C 1
ATOM 1880 O O . GLN A 1 242 ? 0.257 2.847 -19.630 1.00 88.38 242 GLN A O 1
ATOM 1885 N N . ARG A 1 243 ? 0.525 3.037 -21.853 1.00 81.50 243 ARG A N 1
ATOM 1886 C CA . ARG A 1 243 ? -0.220 4.278 -22.010 1.00 81.50 243 ARG A CA 1
ATOM 1887 C C . ARG A 1 243 ? -1.175 4.097 -23.170 1.00 81.50 243 ARG A C 1
ATOM 1889 O O . ARG A 1 243 ? -0.732 3.985 -24.313 1.00 81.50 243 ARG A O 1
ATOM 1896 N N . THR A 1 244 ? -2.471 4.079 -22.880 1.00 73.62 244 THR A N 1
ATOM 1897 C CA . THR A 1 244 ? -3.519 4.108 -23.913 1.00 73.62 244 THR A CA 1
ATOM 1898 C C . THR A 1 244 ? -3.876 5.527 -24.368 1.00 73.62 244 THR A C 1
ATOM 1900 O O . THR A 1 244 ? -4.457 5.694 -25.441 1.00 73.62 244 THR A O 1
ATOM 1903 N N . ALA A 1 245 ? -3.489 6.568 -23.621 1.00 62.88 245 ALA A N 1
ATOM 1904 C CA . ALA A 1 245 ? -3.755 7.961 -23.984 1.00 62.88 245 ALA A CA 1
ATOM 1905 C C . ALA A 1 245 ? -2.910 8.439 -25.189 1.00 62.88 245 ALA A C 1
ATOM 1907 O O . ALA A 1 245 ? -1.680 8.461 -25.141 1.00 62.88 245 ALA A O 1
ATOM 1908 N N . SER A 1 246 ? -3.573 8.896 -26.257 1.00 54.50 246 SER A N 1
ATOM 1909 C CA . SER A 1 246 ? -2.971 9.326 -27.534 1.00 54.50 246 SER A CA 1
ATOM 1910 C C . SER A 1 246 ? -2.458 10.780 -27.548 1.00 54.50 246 SER A C 1
ATOM 1912 O O . SER A 1 246 ? -2.586 11.467 -28.560 1.00 54.50 246 SER A O 1
ATOM 1914 N N . GLY A 1 247 ? -1.961 11.293 -26.421 1.00 57.09 247 GLY A N 1
ATOM 1915 C CA . GLY A 1 247 ? -1.540 12.694 -26.297 1.00 57.09 247 GLY A CA 1
ATOM 1916 C C . GLY A 1 247 ? -0.149 12.974 -26.881 1.00 57.09 247 GLY A C 1
ATOM 1917 O O . GLY A 1 247 ? 0.757 12.153 -26.753 1.00 57.09 247 GLY A O 1
ATOM 1918 N N . ASP A 1 248 ? 0.052 14.179 -27.431 1.00 55.25 248 ASP A N 1
ATOM 1919 C CA . ASP A 1 248 ? 1.324 14.669 -28.013 1.00 55.25 248 ASP A CA 1
ATOM 1920 C C . ASP A 1 248 ? 2.449 14.915 -26.979 1.00 55.25 248 ASP A C 1
ATOM 1922 O O . ASP A 1 248 ? 3.525 15.418 -27.306 1.00 55.25 248 ASP A O 1
ATOM 1926 N N . HIS A 1 249 ? 2.213 14.578 -25.713 1.00 61.84 249 HIS A N 1
ATOM 1927 C CA . HIS A 1 249 ? 3.104 14.869 -24.593 1.00 61.84 249 HIS A CA 1
ATOM 1928 C C . HIS A 1 249 ? 4.062 13.709 -24.291 1.00 61.84 249 HIS A C 1
ATOM 1930 O O . HIS A 1 249 ? 3.768 12.538 -24.565 1.00 61.84 249 HIS A O 1
ATOM 1936 N N . SER A 1 250 ? 5.215 14.041 -23.701 1.00 64.31 250 SER A N 1
ATOM 1937 C CA . SER A 1 250 ? 6.189 13.066 -23.209 1.00 64.31 250 SER A CA 1
ATOM 1938 C C . SER A 1 250 ? 5.586 12.190 -22.113 1.00 64.31 250 SER A C 1
ATOM 1940 O O . SER A 1 250 ? 4.996 12.709 -21.177 1.00 64.31 250 SER A O 1
ATOM 1942 N N . ALA A 1 251 ? 5.796 10.882 -22.192 1.00 69.44 251 ALA A N 1
ATOM 1943 C CA . ALA A 1 251 ? 5.476 9.926 -21.147 1.00 69.44 251 ALA A CA 1
ATOM 1944 C C . ALA A 1 251 ? 6.684 9.017 -20.906 1.00 69.44 251 ALA A C 1
ATOM 1946 O O . ALA A 1 251 ? 6.958 8.086 -21.674 1.00 69.44 251 ALA A O 1
ATOM 1947 N N . LEU A 1 252 ? 7.404 9.329 -19.832 1.00 78.75 252 LEU A N 1
ATOM 1948 C CA . LEU A 1 252 ? 8.383 8.451 -19.204 1.00 78.75 252 LEU A CA 1
ATOM 1949 C C . LEU A 1 252 ? 7.607 7.459 -18.333 1.00 78.75 252 LEU A C 1
ATOM 1951 O O . LEU A 1 252 ? 6.717 7.879 -17.611 1.00 78.75 252 LEU A O 1
ATOM 1955 N N . MET A 1 253 ? 7.895 6.159 -18.387 1.00 86.19 253 MET A N 1
ATOM 1956 C CA . MET A 1 253 ? 7.107 5.178 -17.618 1.00 86.19 253 MET A CA 1
ATOM 1957 C C . MET A 1 253 ? 7.779 4.839 -16.294 1.00 86.19 253 MET A C 1
ATOM 1959 O O . MET A 1 253 ? 7.126 4.844 -15.254 1.00 86.19 253 MET A O 1
ATOM 1963 N N . VAL A 1 254 ? 9.095 4.623 -16.324 1.00 90.44 254 VAL A N 1
ATOM 1964 C CA . VAL A 1 254 ? 9.904 4.343 -15.134 1.00 90.44 254 VAL A CA 1
ATOM 1965 C C . VAL A 1 254 ? 11.070 5.322 -15.068 1.00 90.44 254 VAL A C 1
ATOM 1967 O O . VAL A 1 254 ? 11.907 5.356 -15.976 1.00 90.44 254 VAL A O 1
ATOM 1970 N N . ARG A 1 255 ? 11.148 6.100 -13.986 1.00 90.25 255 ARG A N 1
ATOM 1971 C CA . ARG A 1 255 ? 12.258 7.012 -13.698 1.00 90.25 255 ARG A CA 1
ATOM 1972 C C . ARG A 1 255 ? 13.028 6.536 -12.474 1.00 90.25 255 ARG A C 1
ATOM 1974 O O . ARG A 1 255 ? 12.463 6.394 -11.400 1.00 90.25 255 ARG A O 1
ATOM 1981 N N . LEU A 1 256 ? 14.333 6.352 -12.641 1.00 91.50 256 LEU A N 1
ATOM 1982 C CA . LEU A 1 256 ? 15.292 6.123 -11.568 1.00 91.50 256 LEU A CA 1
ATOM 1983 C C . LEU A 1 256 ? 16.264 7.305 -11.551 1.00 91.50 256 LEU A C 1
ATOM 1985 O O . LEU A 1 256 ? 17.028 7.506 -12.499 1.00 91.50 256 LEU A O 1
ATOM 1989 N N . PHE A 1 257 ? 16.236 8.105 -10.494 1.00 91.06 257 PHE A N 1
ATOM 1990 C CA . PHE A 1 257 ? 17.138 9.231 -10.297 1.00 91.06 257 PHE A CA 1
ATOM 1991 C C . PHE A 1 257 ? 17.847 9.103 -8.953 1.00 91.06 257 PHE A C 1
ATOM 1993 O O . PHE A 1 257 ? 17.197 8.997 -7.921 1.00 91.06 257 PHE A O 1
ATOM 2000 N N . ALA A 1 258 ? 19.181 9.125 -8.956 1.00 91.25 258 ALA A N 1
ATOM 2001 C CA . ALA A 1 258 ? 19.987 8.986 -7.739 1.00 91.25 258 ALA A CA 1
ATOM 2002 C C . ALA A 1 258 ? 19.691 7.703 -6.928 1.00 91.25 258 ALA A C 1
ATOM 2004 O O . ALA A 1 258 ? 19.768 7.711 -5.704 1.00 91.25 258 ALA A O 1
ATOM 2005 N N . VAL A 1 259 ? 19.358 6.600 -7.612 1.00 93.75 259 VAL A N 1
ATOM 2006 C CA . VAL A 1 259 ? 19.047 5.313 -6.971 1.00 93.75 259 VAL A CA 1
ATOM 2007 C C . VAL A 1 259 ? 20.312 4.500 -6.696 1.00 93.75 259 VAL A C 1
ATOM 2009 O O . VAL A 1 259 ? 21.169 4.386 -7.577 1.00 93.75 259 VAL A O 1
ATOM 2012 N N . THR A 1 260 ? 20.401 3.863 -5.526 1.00 93.69 260 THR A N 1
ATOM 2013 C CA . THR A 1 260 ? 21.442 2.864 -5.213 1.00 93.69 260 THR A CA 1
ATOM 2014 C C . THR A 1 260 ? 20.829 1.473 -5.075 1.00 93.69 260 THR A C 1
ATOM 2016 O O . THR A 1 260 ? 19.849 1.312 -4.361 1.00 93.69 260 THR A O 1
ATOM 2019 N N . ASN A 1 261 ? 21.418 0.448 -5.698 1.00 93.50 261 ASN A N 1
ATOM 2020 C CA . ASN A 1 261 ? 20.935 -0.943 -5.633 1.00 93.50 261 ASN A CA 1
ATOM 2021 C C . ASN A 1 261 ? 19.484 -1.087 -6.132 1.00 93.50 261 ASN A C 1
ATOM 2023 O O . ASN A 1 261 ? 18.582 -1.442 -5.377 1.00 93.50 261 ASN A O 1
ATOM 2027 N N . GLY A 1 262 ? 19.255 -0.790 -7.409 1.00 95.06 262 GLY A N 1
ATOM 2028 C CA . GLY A 1 262 ? 17.939 -0.910 -8.041 1.00 95.06 262 GLY A CA 1
ATOM 2029 C C . GLY A 1 262 ? 17.864 -2.098 -8.997 1.00 95.06 262 GLY A C 1
ATOM 2030 O O . GLY A 1 262 ? 18.791 -2.328 -9.778 1.00 95.06 262 GLY A O 1
ATOM 2031 N N . VAL A 1 263 ? 16.751 -2.830 -8.976 1.00 95.25 263 VAL A N 1
ATOM 2032 C CA . VAL A 1 263 ? 16.483 -3.937 -9.906 1.00 95.25 263 VAL A CA 1
ATOM 2033 C C . VAL A 1 263 ? 15.172 -3.692 -10.643 1.00 95.25 263 VAL A C 1
ATOM 2035 O O . VAL A 1 263 ? 14.125 -3.579 -10.024 1.00 95.25 263 VAL A O 1
ATOM 2038 N N . ILE A 1 264 ? 15.213 -3.644 -11.969 1.00 95.38 264 ILE A N 1
ATOM 2039 C CA . ILE A 1 264 ? 14.024 -3.614 -12.824 1.00 95.38 264 ILE A CA 1
ATOM 2040 C C . ILE A 1 264 ? 14.056 -4.875 -13.672 1.00 95.38 264 ILE A C 1
ATOM 2042 O O . ILE A 1 264 ? 14.982 -5.056 -14.467 1.00 95.38 264 ILE A O 1
ATOM 2046 N N . GLU A 1 265 ? 13.092 -5.775 -13.502 1.00 94.75 265 GLU A N 1
ATOM 2047 C CA . GLU A 1 265 ? 13.110 -7.022 -14.257 1.00 94.75 265 GLU A CA 1
ATOM 2048 C C . GLU A 1 265 ? 11.748 -7.574 -14.630 1.00 94.75 265 GLU A C 1
ATOM 2050 O O . GLU A 1 265 ? 10.758 -7.305 -13.973 1.00 94.75 265 GLU A O 1
ATOM 2055 N N . ASP A 1 266 ? 11.699 -8.362 -15.702 1.00 94.75 266 ASP A N 1
ATOM 2056 C CA . ASP A 1 266 ? 10.472 -9.035 -16.136 1.00 94.75 266 ASP A CA 1
ATOM 2057 C C . ASP A 1 266 ? 9.275 -8.089 -16.313 1.00 94.75 266 ASP A C 1
ATOM 2059 O O . ASP A 1 266 ? 8.131 -8.461 -16.060 1.00 94.75 266 ASP A O 1
ATOM 2063 N N . ILE A 1 267 ? 9.524 -6.874 -16.812 1.00 94.50 267 ILE A N 1
ATOM 2064 C CA . ILE A 1 267 ? 8.459 -5.924 -17.140 1.00 94.50 267 ILE A CA 1
ATOM 2065 C C . ILE A 1 267 ? 8.278 -5.725 -18.642 1.00 94.50 267 ILE A C 1
ATOM 2067 O O . ILE A 1 267 ? 9.209 -5.902 -19.432 1.00 94.50 267 ILE A O 1
ATOM 2071 N N . ILE A 1 268 ? 7.071 -5.320 -19.028 1.00 91.94 268 ILE A N 1
ATOM 2072 C CA . ILE A 1 268 ? 6.772 -4.781 -20.357 1.00 91.94 268 ILE A CA 1
ATOM 2073 C C . ILE A 1 268 ? 6.443 -3.298 -20.206 1.00 91.94 268 ILE A C 1
ATOM 2075 O O . ILE A 1 268 ? 5.656 -2.923 -19.345 1.00 91.94 268 ILE A O 1
ATOM 2079 N N . VAL A 1 269 ? 7.012 -2.455 -21.058 1.00 89.12 269 VAL A N 1
ATOM 2080 C CA . VAL A 1 269 ? 6.692 -1.032 -21.151 1.00 89.12 269 VAL A CA 1
ATOM 2081 C C . VAL A 1 269 ? 6.250 -0.723 -22.576 1.00 89.12 269 VAL A C 1
ATOM 2083 O O . VAL A 1 269 ? 7.014 -0.922 -23.521 1.00 89.12 269 VAL A O 1
ATOM 2086 N N . THR A 1 270 ? 5.032 -0.215 -22.748 1.00 85.81 270 THR A N 1
ATOM 2087 C CA . THR A 1 270 ? 4.484 0.176 -24.055 1.00 85.81 270 THR A CA 1
ATOM 2088 C C . THR A 1 270 ? 3.935 1.598 -24.039 1.00 85.81 270 THR A C 1
ATOM 2090 O O . THR A 1 270 ? 3.553 2.128 -22.999 1.00 85.81 270 THR A O 1
ATOM 2093 N N . GLY A 1 271 ? 3.910 2.244 -25.206 1.00 76.25 271 GLY A N 1
ATOM 2094 C CA . GLY A 1 271 ? 3.284 3.562 -25.352 1.00 76.25 271 GLY A CA 1
ATOM 2095 C C . GLY A 1 271 ? 4.088 4.720 -24.750 1.00 76.25 271 GLY A C 1
ATOM 2096 O O . GLY A 1 271 ? 3.559 5.822 -24.609 1.00 76.25 271 GLY A O 1
ATOM 2097 N N . SER A 1 272 ? 5.371 4.515 -24.423 1.00 73.50 272 SER A N 1
ATOM 2098 C CA . SER A 1 272 ? 6.242 5.623 -24.022 1.00 73.50 272 SER A CA 1
ATOM 2099 C C . SER A 1 272 ? 6.436 6.598 -25.182 1.00 73.50 272 SER A C 1
ATOM 2101 O O . SER A 1 272 ? 6.695 6.203 -26.323 1.00 73.50 272 SER A O 1
ATOM 2103 N N . ALA A 1 273 ? 6.290 7.891 -24.901 1.00 65.75 273 ALA A N 1
ATOM 2104 C CA . ALA A 1 273 ? 6.439 8.952 -25.889 1.00 65.75 273 ALA A CA 1
ATOM 2105 C C . ALA A 1 273 ? 7.494 9.941 -25.404 1.00 65.75 273 ALA A C 1
ATOM 2107 O O . ALA A 1 273 ? 7.499 10.327 -24.245 1.00 65.75 273 ALA A O 1
ATOM 2108 N N . ALA A 1 274 ? 8.391 10.372 -26.282 1.00 58.03 274 ALA A N 1
ATOM 2109 C CA . ALA A 1 274 ? 9.348 11.422 -25.961 1.00 58.03 274 ALA A CA 1
ATOM 2110 C C . ALA A 1 274 ? 8.891 12.757 -26.555 1.00 58.03 274 ALA A C 1
ATOM 2112 O O . ALA A 1 274 ? 8.545 12.806 -27.739 1.00 58.03 274 ALA A O 1
ATOM 2113 N N . PHE A 1 275 ? 8.946 13.830 -25.771 1.00 53.22 275 PHE A N 1
ATOM 2114 C CA . PHE A 1 275 ? 8.766 15.198 -26.249 1.00 53.22 275 PHE A CA 1
ATOM 2115 C C . PHE A 1 275 ? 9.782 16.105 -25.541 1.00 53.22 275 PHE A C 1
ATOM 2117 O O . PHE A 1 275 ? 9.796 16.182 -24.319 1.00 53.22 275 PHE A O 1
ATOM 2124 N N . GLY A 1 276 ? 10.648 16.780 -26.303 1.00 48.78 276 GLY A N 1
ATOM 2125 C CA . GLY A 1 276 ? 11.451 17.897 -25.789 1.00 48.78 276 GLY A CA 1
ATOM 2126 C C . GLY A 1 276 ? 12.600 17.563 -24.823 1.00 48.78 276 GLY A C 1
ATOM 2127 O O . GLY A 1 276 ? 12.655 18.114 -23.731 1.00 48.78 276 GLY A O 1
ATOM 2128 N N . GLY A 1 277 ? 13.572 16.743 -25.240 1.00 46.31 277 GLY A N 1
ATOM 2129 C CA . GLY A 1 277 ? 14.967 16.776 -24.750 1.00 46.31 277 GLY A CA 1
ATOM 2130 C C . GLY A 1 277 ? 15.256 16.255 -23.333 1.00 46.31 277 GLY A C 1
ATOM 2131 O O . GLY A 1 277 ? 16.417 15.993 -23.013 1.00 46.31 277 GLY A O 1
ATOM 2132 N N . PHE A 1 278 ? 14.235 16.053 -22.500 1.00 46.88 278 PHE A N 1
ATOM 2133 C CA . PHE A 1 278 ? 14.366 15.562 -21.128 1.00 46.88 278 PHE A CA 1
ATOM 2134 C C . PHE A 1 278 ? 13.377 14.420 -20.845 1.00 46.88 278 PHE A C 1
ATOM 2136 O O . PHE A 1 278 ? 12.460 14.583 -20.054 1.00 46.88 278 PHE A O 1
ATOM 2143 N N . GLY A 1 279 ? 13.551 13.250 -21.471 1.00 54.25 279 GLY A N 1
ATOM 2144 C CA . GLY A 1 279 ? 12.797 12.051 -21.054 1.00 54.25 279 GLY A CA 1
ATOM 2145 C C . GLY A 1 279 ? 12.475 11.058 -22.164 1.00 54.25 279 GLY A C 1
ATOM 2146 O O . GLY A 1 279 ? 11.332 10.641 -22.302 1.00 54.25 279 GLY A O 1
ATOM 2147 N N . ASP A 1 280 ? 13.463 10.686 -22.982 1.00 62.28 280 ASP A N 1
ATOM 2148 C CA . ASP A 1 280 ? 13.209 9.971 -24.242 1.00 62.28 280 ASP A CA 1
ATOM 2149 C C . ASP A 1 280 ? 13.229 8.435 -24.146 1.00 62.28 280 ASP A C 1
ATOM 2151 O O . ASP A 1 280 ? 13.620 7.775 -25.110 1.00 62.28 280 ASP A O 1
ATOM 2155 N N . ALA A 1 281 ? 12.860 7.856 -23.001 1.00 71.56 281 ALA A N 1
ATOM 2156 C CA . ALA A 1 281 ? 12.928 6.409 -22.788 1.00 71.56 281 ALA A CA 1
ATOM 2157 C C . ALA A 1 281 ? 11.697 5.863 -22.063 1.00 71.56 281 ALA A C 1
ATOM 2159 O O . ALA A 1 281 ? 11.066 6.565 -21.280 1.00 71.56 281 ALA A O 1
ATOM 2160 N N . GLY A 1 282 ? 11.373 4.586 -22.293 1.00 77.94 282 GLY A N 1
ATOM 2161 C CA . GLY A 1 282 ? 10.391 3.893 -21.454 1.00 77.94 282 GLY A CA 1
ATOM 2162 C C . GLY A 1 282 ? 10.914 3.713 -20.028 1.00 77.94 282 GLY A C 1
ATOM 2163 O O . GLY A 1 282 ? 10.168 3.905 -19.071 1.00 77.94 282 GLY A O 1
ATOM 2164 N N . ILE A 1 283 ? 12.214 3.430 -19.897 1.00 86.88 283 ILE A N 1
ATOM 2165 C CA . ILE A 1 283 ? 12.926 3.323 -18.619 1.00 86.88 283 ILE A CA 1
ATOM 2166 C C . ILE A 1 283 ? 14.138 4.258 -18.652 1.00 86.88 283 ILE A C 1
ATOM 2168 O O . ILE A 1 283 ? 14.996 4.144 -19.535 1.00 86.88 283 ILE A O 1
ATOM 2172 N N . GLN A 1 284 ? 14.233 5.163 -17.680 1.00 87.19 284 GLN A N 1
ATOM 2173 C CA . GLN A 1 284 ? 15.361 6.077 -17.524 1.00 87.19 284 GLN A CA 1
ATOM 2174 C C . GLN A 1 284 ? 16.068 5.846 -16.189 1.00 87.19 284 GLN A C 1
ATOM 2176 O O . GLN A 1 284 ? 15.427 5.883 -15.147 1.00 87.19 284 GLN A O 1
ATOM 2181 N N . ALA A 1 285 ? 17.395 5.699 -16.220 1.00 87.19 285 ALA A N 1
ATOM 2182 C CA . ALA A 1 285 ? 18.246 5.681 -15.033 1.00 87.19 285 ALA A CA 1
ATOM 2183 C C . ALA A 1 285 ? 19.320 6.777 -15.109 1.00 87.19 285 ALA A C 1
ATOM 2185 O O . ALA A 1 285 ? 20.150 6.797 -16.021 1.00 87.19 285 ALA A O 1
ATOM 2186 N N . ALA A 1 286 ? 19.314 7.699 -14.151 1.00 86.00 286 ALA A N 1
ATOM 2187 C CA . ALA A 1 286 ? 20.227 8.834 -14.094 1.00 86.00 286 ALA A CA 1
ATOM 2188 C C . ALA A 1 286 ? 20.831 8.982 -12.695 1.00 86.00 286 ALA A C 1
ATOM 2190 O O . ALA A 1 286 ? 20.139 8.875 -11.687 1.00 86.00 286 ALA A O 1
ATOM 2191 N N . THR A 1 287 ? 22.137 9.237 -12.625 1.00 89.00 287 THR A N 1
ATOM 2192 C CA . THR A 1 287 ? 22.871 9.399 -11.351 1.00 89.00 287 THR A CA 1
ATOM 2193 C C . THR A 1 287 ? 22.768 8.167 -10.434 1.00 89.00 287 THR A C 1
ATOM 2195 O O . THR A 1 287 ? 22.898 8.279 -9.225 1.00 89.00 287 THR A O 1
ATOM 2198 N N . 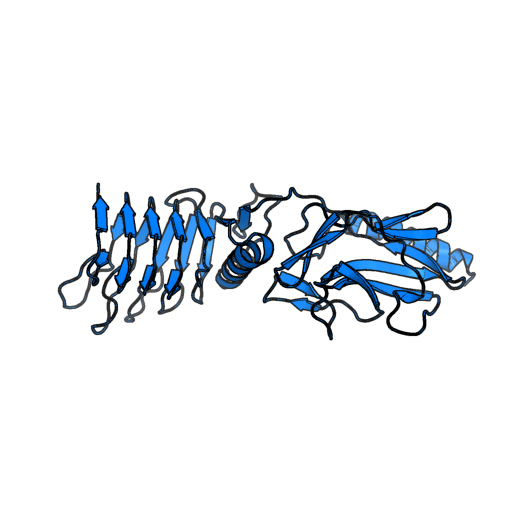CYS A 1 288 ? 22.526 6.978 -10.989 1.00 88.75 288 CYS A N 1
ATOM 2199 C CA . CYS A 1 288 ? 22.298 5.764 -10.208 1.00 88.75 288 CYS A CA 1
ATOM 2200 C C . CYS A 1 288 ? 23.576 4.927 -10.022 1.00 88.75 288 CYS A C 1
ATOM 2202 O O . CYS A 1 288 ? 24.485 4.974 -10.853 1.00 88.75 288 CYS A O 1
ATOM 2204 N N . THR A 1 289 ? 23.606 4.104 -8.971 1.00 90.94 289 THR A N 1
ATOM 2205 C CA . THR A 1 289 ? 24.690 3.162 -8.651 1.00 90.94 289 THR A CA 1
ATOM 2206 C C . THR A 1 289 ? 24.132 1.748 -8.486 1.00 90.94 289 THR A C 1
ATOM 2208 O O . THR A 1 289 ? 23.144 1.556 -7.786 1.00 90.94 289 THR A O 1
ATOM 2211 N N . ASN A 1 290 ? 24.789 0.748 -9.086 1.00 89.81 290 ASN A N 1
ATOM 2212 C CA . ASN A 1 290 ? 24.389 -0.665 -9.011 1.00 89.81 290 ASN A CA 1
ATOM 2213 C C . ASN A 1 290 ? 22.934 -0.898 -9.469 1.00 89.81 290 ASN A C 1
ATOM 2215 O O . ASN A 1 290 ? 22.074 -1.298 -8.684 1.00 89.81 290 ASN A O 1
ATOM 2219 N N . ILE A 1 291 ? 22.659 -0.602 -10.744 1.00 92.12 291 ILE A N 1
ATOM 2220 C CA . ILE A 1 291 ? 21.341 -0.817 -11.354 1.00 92.12 291 ILE A CA 1
ATOM 2221 C C . ILE A 1 291 ? 21.378 -2.034 -12.274 1.00 92.12 291 ILE A C 1
ATOM 2223 O O . ILE A 1 291 ? 22.226 -2.130 -13.168 1.00 92.12 291 ILE A O 1
ATOM 2227 N N . THR A 1 292 ? 20.416 -2.930 -12.079 1.00 91.88 292 THR A N 1
ATOM 2228 C CA . THR A 1 292 ? 20.164 -4.081 -12.948 1.00 91.88 292 THR A CA 1
ATOM 2229 C C . THR A 1 292 ? 18.860 -3.867 -13.704 1.00 91.88 292 THR A C 1
ATOM 2231 O O . THR A 1 292 ? 17.827 -3.634 -13.082 1.00 91.88 292 THR A O 1
ATOM 2234 N N . ILE A 1 293 ? 18.903 -3.955 -15.036 1.00 90.81 293 ILE A N 1
ATOM 2235 C CA . ILE A 1 293 ? 17.710 -3.946 -15.896 1.00 90.81 293 ILE A CA 1
ATOM 2236 C C . ILE A 1 293 ? 17.740 -5.225 -16.732 1.00 90.81 293 ILE A C 1
ATOM 2238 O O . ILE A 1 293 ? 18.628 -5.397 -17.568 1.00 90.81 293 ILE A O 1
ATOM 2242 N N . ASN A 1 294 ? 16.809 -6.146 -16.487 1.00 89.88 294 ASN A N 1
ATOM 2243 C CA . ASN A 1 294 ? 16.885 -7.509 -17.017 1.00 89.88 294 ASN A CA 1
ATOM 2244 C C . ASN A 1 294 ? 15.536 -8.003 -17.551 1.00 89.88 294 ASN A C 1
ATOM 2246 O O . ASN A 1 294 ? 14.506 -7.749 -16.944 1.00 89.88 294 ASN A O 1
ATOM 2250 N N . ARG A 1 295 ? 15.516 -8.733 -18.673 1.00 90.25 295 ARG A N 1
ATOM 2251 C CA . ARG A 1 295 ? 14.281 -9.329 -19.239 1.00 90.25 295 ARG A CA 1
ATOM 2252 C C . ARG A 1 295 ? 13.130 -8.320 -19.430 1.00 90.25 295 ARG A C 1
ATOM 2254 O O . ARG A 1 295 ? 11.955 -8.675 -19.315 1.00 90.25 295 ARG A O 1
ATOM 2261 N N . CYS A 1 296 ? 13.466 -7.062 -19.713 1.00 87.94 296 CYS A N 1
ATOM 2262 C CA . CYS A 1 296 ? 12.498 -5.993 -19.944 1.00 87.94 296 CYS A CA 1
ATOM 2263 C C . CYS A 1 296 ? 12.204 -5.846 -21.438 1.00 87.94 296 CYS A C 1
ATOM 2265 O O . CYS A 1 296 ? 13.125 -5.767 -22.249 1.00 87.94 296 CYS A O 1
ATOM 2267 N N . GLU A 1 297 ? 10.930 -5.734 -21.794 1.00 89.12 297 GLU A N 1
ATOM 2268 C CA . GLU A 1 297 ? 10.498 -5.425 -23.156 1.00 89.12 297 GLU A CA 1
ATOM 2269 C C . GLU A 1 297 ? 10.006 -3.987 -23.191 1.00 89.12 297 GLU A C 1
ATOM 2271 O O . GLU A 1 297 ? 9.075 -3.630 -22.476 1.00 89.12 297 GLU A O 1
ATOM 2276 N N . VAL A 1 298 ? 10.627 -3.140 -24.006 1.00 84.06 298 VAL A N 1
ATOM 2277 C CA . VAL A 1 298 ? 10.252 -1.727 -24.082 1.00 84.06 298 VAL A CA 1
ATOM 2278 C C . VAL A 1 298 ? 9.954 -1.361 -25.525 1.00 84.06 298 VAL A C 1
ATOM 2280 O O . VAL A 1 298 ? 10.849 -1.359 -26.372 1.00 84.06 298 VAL A O 1
ATOM 2283 N N . THR A 1 299 ? 8.693 -1.032 -25.789 1.00 78.06 299 THR A N 1
ATOM 2284 C CA . THR A 1 299 ? 8.205 -0.598 -27.097 1.00 78.06 299 THR A CA 1
ATOM 2285 C C . THR A 1 299 ? 7.776 0.860 -27.015 1.00 78.06 299 THR A C 1
ATOM 2287 O O . THR A 1 299 ? 6.730 1.191 -26.453 1.00 78.06 299 THR A O 1
ATOM 2290 N N . ALA A 1 300 ? 8.591 1.746 -27.582 1.00 63.88 300 ALA A N 1
ATOM 2291 C CA . ALA A 1 300 ? 8.248 3.157 -27.689 1.00 63.88 300 ALA A CA 1
ATOM 2292 C C . ALA A 1 300 ? 7.130 3.381 -28.722 1.00 63.88 300 ALA A C 1
ATOM 2294 O O . ALA A 1 300 ? 7.080 2.713 -29.758 1.00 63.88 300 ALA A O 1
ATOM 2295 N N . HIS A 1 301 ? 6.267 4.368 -28.475 1.00 59.78 301 HIS A N 1
ATOM 2296 C CA . HIS A 1 301 ? 5.347 4.865 -29.494 1.00 59.78 301 HIS A CA 1
ATOM 2297 C C . HIS A 1 301 ? 6.157 5.522 -30.631 1.00 59.78 301 HIS A C 1
ATOM 2299 O O . HIS A 1 301 ? 7.115 6.257 -30.340 1.00 59.78 301 HIS A O 1
ATOM 2305 N N . PRO A 1 302 ? 5.812 5.299 -31.918 1.00 51.44 302 PRO A N 1
ATOM 2306 C CA . PRO A 1 302 ? 6.511 5.923 -33.036 1.00 51.44 302 PRO A CA 1
ATOM 2307 C C . PRO A 1 302 ? 6.575 7.443 -32.862 1.00 51.44 302 PRO A C 1
ATOM 2309 O O . PRO A 1 302 ? 5.580 8.112 -32.578 1.00 51.44 302 PRO A O 1
ATOM 2312 N N . ALA A 1 303 ? 7.794 7.959 -32.984 1.00 50.72 303 ALA A N 1
ATOM 2313 C CA . ALA A 1 303 ? 8.144 9.357 -32.828 1.00 50.72 303 ALA A CA 1
ATOM 2314 C C . ALA A 1 303 ? 7.870 10.156 -34.097 1.00 50.72 303 ALA A C 1
ATOM 2316 O O . ALA A 1 303 ? 8.254 9.733 -35.188 1.00 50.72 303 ALA A O 1
ATOM 2317 N N . VAL A 1 304 ? 7.398 11.388 -33.938 1.00 48.53 304 VAL A N 1
ATOM 2318 C CA . VAL A 1 304 ? 7.613 12.435 -34.939 1.00 48.53 304 VAL A CA 1
ATOM 2319 C C . VAL A 1 304 ? 8.977 13.093 -34.640 1.00 48.53 304 VAL A C 1
ATOM 2321 O O . VAL A 1 304 ? 9.052 14.041 -33.871 1.00 48.53 304 VAL A O 1
ATOM 2324 N N . GLY A 1 305 ? 10.075 12.556 -35.198 1.00 46.81 305 GLY A N 1
ATOM 2325 C CA . GLY A 1 305 ? 11.325 13.315 -35.432 1.00 46.81 305 GLY A CA 1
ATOM 2326 C C . GLY A 1 305 ? 12.477 13.304 -34.398 1.00 46.81 305 GLY A C 1
ATOM 2327 O O . GLY A 1 305 ? 12.911 14.376 -33.990 1.00 46.81 305 GLY A O 1
ATOM 2328 N N . GLY A 1 306 ? 13.078 12.153 -34.053 1.00 48.53 306 GLY A N 1
ATOM 2329 C CA . GLY A 1 306 ? 14.390 12.118 -33.362 1.00 48.53 306 GLY A CA 1
ATOM 2330 C C . GLY A 1 306 ? 14.913 10.713 -33.010 1.00 48.53 306 GLY A C 1
ATOM 2331 O O . GLY A 1 306 ? 14.120 9.775 -32.951 1.00 48.53 306 GLY A O 1
ATOM 2332 N N . GLU A 1 307 ? 16.229 10.564 -32.784 1.00 42.28 307 GLU A N 1
ATOM 2333 C CA . GLU A 1 307 ? 16.859 9.321 -32.283 1.00 42.28 307 GLU A CA 1
ATOM 2334 C C . GLU A 1 307 ? 16.416 9.034 -30.837 1.00 42.28 307 GLU A C 1
ATOM 2336 O O . GLU A 1 307 ? 16.432 9.929 -29.992 1.00 42.28 307 GLU A O 1
ATOM 2341 N N . ARG A 1 308 ? 15.998 7.793 -30.544 1.00 57.53 308 ARG A N 1
ATOM 2342 C CA . ARG A 1 308 ? 15.447 7.395 -29.234 1.00 57.53 308 ARG A CA 1
ATOM 2343 C C . ARG A 1 308 ? 16.078 6.107 -28.718 1.00 57.53 308 ARG A C 1
ATOM 2345 O O . ARG A 1 308 ? 16.360 5.199 -29.497 1.00 57.53 308 ARG A O 1
ATOM 2352 N N . ALA A 1 309 ? 16.234 6.019 -27.398 1.00 55.47 309 ALA A N 1
ATOM 2353 C CA . ALA A 1 309 ? 16.663 4.809 -26.710 1.00 55.47 309 ALA A CA 1
ATOM 2354 C C . ALA A 1 309 ? 15.492 4.249 -25.896 1.00 55.47 309 ALA A C 1
ATOM 2356 O O . ALA A 1 309 ? 14.940 4.939 -25.047 1.00 55.47 309 ALA A O 1
ATOM 2357 N N . ASN A 1 310 ? 15.133 2.985 -26.120 1.00 67.50 310 ASN A N 1
ATOM 2358 C CA . ASN A 1 310 ? 14.105 2.299 -25.330 1.00 67.50 310 ASN A CA 1
ATOM 2359 C C . ASN A 1 310 ? 14.442 2.313 -23.824 1.00 67.50 310 ASN A C 1
ATOM 2361 O O . ASN A 1 310 ? 13.566 2.506 -22.981 1.00 67.50 310 ASN A O 1
ATOM 2365 N N . ILE A 1 311 ? 15.734 2.190 -23.506 1.00 69.88 311 ILE A N 1
ATOM 2366 C CA . ILE A 1 311 ? 16.304 2.313 -22.163 1.00 69.88 311 ILE A CA 1
ATOM 2367 C C . ILE A 1 311 ? 17.411 3.369 -22.224 1.00 69.88 311 ILE A C 1
ATOM 2369 O O . ILE A 1 311 ? 18.319 3.258 -23.050 1.00 69.88 311 ILE A O 1
ATOM 2373 N N . LYS A 1 312 ? 17.360 4.381 -21.352 1.00 72.06 312 LYS A N 1
ATOM 2374 C CA . LYS A 1 312 ? 18.372 5.449 -21.276 1.00 72.06 312 LYS A CA 1
ATOM 2375 C C . LYS A 1 312 ? 19.069 5.424 -19.922 1.00 72.06 312 LYS A C 1
ATOM 2377 O O . LYS A 1 312 ? 18.427 5.600 -18.892 1.00 72.06 312 LYS A O 1
ATOM 2382 N N . VAL A 1 313 ? 20.390 5.261 -19.939 1.00 67.38 313 VAL A N 1
ATOM 2383 C CA . VAL A 1 313 ? 21.237 5.261 -18.740 1.00 67.38 313 VAL A CA 1
ATOM 2384 C C . VAL A 1 313 ? 22.293 6.357 -18.866 1.00 67.38 313 VAL A C 1
ATOM 2386 O O . VAL A 1 313 ? 23.071 6.346 -19.816 1.00 67.38 313 VAL A O 1
ATOM 2389 N N . THR A 1 314 ? 22.316 7.324 -17.942 1.00 62.75 314 THR A N 1
ATOM 2390 C CA . THR A 1 314 ? 23.171 8.530 -18.049 1.00 62.75 314 THR A CA 1
ATOM 2391 C C . THR A 1 314 ? 24.132 8.743 -16.874 1.00 62.75 314 THR A C 1
ATOM 2393 O O . THR A 1 314 ? 24.495 9.881 -16.587 1.00 62.75 314 THR A O 1
ATOM 2396 N N . SER A 1 315 ? 24.573 7.688 -16.182 1.00 56.69 315 SER A N 1
ATOM 2397 C CA . SER A 1 315 ? 25.511 7.801 -15.042 1.00 56.69 315 SER A CA 1
ATOM 2398 C C . SER A 1 315 ? 26.794 6.976 -15.189 1.00 56.69 315 SER A C 1
ATOM 2400 O O . SER A 1 315 ? 26.852 6.026 -15.966 1.00 56.69 315 SER A O 1
ATOM 2402 N N . ALA A 1 316 ? 27.818 7.307 -14.398 1.00 44.69 316 ALA A N 1
ATOM 2403 C CA . ALA A 1 316 ? 29.063 6.549 -14.281 1.00 44.69 316 ALA A CA 1
ATOM 2404 C C . ALA A 1 316 ? 28.947 5.499 -13.156 1.00 44.69 316 ALA A C 1
ATOM 2406 O O . ALA A 1 316 ? 29.138 5.817 -11.988 1.00 44.69 316 ALA A O 1
ATOM 2407 N N . GLY A 1 317 ? 28.616 4.254 -13.500 1.00 49.47 317 GLY A N 1
ATOM 2408 C CA . GLY A 1 317 ? 28.504 3.132 -12.559 1.00 49.47 317 GLY A CA 1
ATOM 2409 C C . GLY A 1 317 ? 28.412 1.794 -13.304 1.00 49.47 317 GLY A C 1
ATOM 2410 O O . GLY A 1 317 ? 28.221 1.804 -14.521 1.00 49.47 317 GLY A O 1
ATOM 2411 N N . PRO A 1 318 ? 28.590 0.638 -12.636 1.00 48.41 318 PRO A N 1
ATOM 2412 C CA . PRO A 1 318 ? 28.371 -0.657 -13.272 1.00 48.41 318 PRO A CA 1
ATOM 2413 C C . PRO A 1 318 ? 26.874 -0.846 -13.563 1.00 48.41 318 PRO A C 1
ATOM 2415 O O . PRO A 1 318 ? 26.048 -0.756 -12.652 1.00 48.41 318 PRO A O 1
ATOM 2418 N N . TYR A 1 319 ? 26.541 -1.116 -14.827 1.00 52.06 319 TYR A N 1
ATOM 2419 C CA . TYR A 1 319 ? 25.200 -1.514 -15.264 1.00 52.06 319 TYR A CA 1
ATOM 2420 C C . TYR A 1 319 ? 25.248 -2.915 -15.838 1.00 52.06 319 TYR A C 1
ATOM 2422 O O . TYR A 1 319 ? 26.131 -3.231 -16.638 1.00 52.06 319 TYR A O 1
ATOM 2430 N N . PHE A 1 320 ? 24.247 -3.713 -15.497 1.00 58.62 320 PHE A N 1
ATOM 2431 C CA . PHE A 1 320 ? 23.978 -4.973 -16.169 1.00 58.62 320 PHE A CA 1
ATOM 2432 C C . PHE A 1 320 ? 22.649 -4.823 -16.902 1.00 58.62 320 PHE A C 1
ATOM 2434 O O . PHE A 1 320 ? 21.584 -4.849 -16.288 1.00 58.62 320 PHE A O 1
ATOM 2441 N N . ILE A 1 321 ? 22.741 -4.587 -18.213 1.00 61.97 321 ILE A N 1
ATOM 2442 C CA . ILE A 1 321 ? 21.594 -4.560 -19.121 1.00 61.97 321 ILE A CA 1
ATOM 2443 C C . ILE A 1 321 ? 21.664 -5.832 -19.957 1.00 61.97 321 ILE A C 1
ATOM 2445 O O . ILE A 1 321 ? 22.550 -5.975 -20.800 1.00 61.97 321 ILE A O 1
ATOM 2449 N N . THR A 1 322 ? 20.742 -6.757 -19.718 1.00 51.41 322 THR A N 1
ATOM 2450 C CA . THR A 1 322 ? 20.580 -7.970 -20.525 1.00 51.41 322 THR A CA 1
ATOM 2451 C C . THR A 1 322 ? 19.196 -7.948 -21.158 1.00 51.41 322 THR A C 1
ATOM 2453 O O . THR A 1 322 ? 18.197 -8.265 -20.510 1.00 51.41 322 THR A O 1
ATOM 2456 N N . ASN A 1 323 ? 19.148 -7.541 -22.429 1.00 46.66 323 ASN A N 1
ATOM 2457 C CA . ASN A 1 323 ? 17.970 -7.692 -23.279 1.00 46.66 323 ASN A CA 1
ATOM 2458 C C . ASN A 1 323 ? 18.068 -9.052 -23.979 1.00 46.66 323 ASN A C 1
ATOM 2460 O O . ASN A 1 323 ? 19.058 -9.297 -24.671 1.00 46.66 323 ASN A O 1
ATOM 2464 N N . ASN A 1 324 ? 17.062 -9.905 -23.791 1.00 38.09 324 ASN A N 1
ATOM 2465 C CA . ASN A 1 324 ? 16.811 -11.071 -24.638 1.00 38.09 324 ASN A CA 1
ATOM 2466 C C . ASN A 1 324 ? 15.584 -10.780 -25.491 1.00 38.09 324 ASN A C 1
ATOM 2468 O O . ASN A 1 324 ? 14.591 -10.314 -24.889 1.00 38.09 324 ASN A O 1
#

pLDDT: mean 72.31, std 19.01, range [26.45, 97.19]